Protein AF-A0A353RH76-F1 (afdb_monomer_lite)

Structure (mmCIF, N/CA/C/O backbone):
data_AF-A0A353RH76-F1
#
_entry.id   AF-A0A353RH76-F1
#
loop_
_atom_site.group_PDB
_atom_site.id
_atom_site.type_symbol
_atom_site.label_atom_id
_atom_site.label_alt_id
_atom_site.label_comp_id
_atom_site.label_asym_id
_atom_site.label_entity_id
_atom_site.label_seq_id
_atom_site.pdbx_PDB_ins_code
_atom_site.Cartn_x
_atom_site.Cartn_y
_atom_site.Cartn_z
_atom_site.occupancy
_atom_site.B_iso_or_equiv
_atom_site.auth_seq_id
_atom_site.auth_comp_id
_atom_site.auth_asym_id
_atom_site.auth_atom_id
_atom_site.pdbx_PDB_model_num
ATOM 1 N N . VAL A 1 1 ? -23.432 -7.156 -3.513 1.00 83.88 1 VAL A N 1
ATOM 2 C CA . VAL A 1 1 ? -22.239 -7.690 -4.197 1.00 83.88 1 VAL A CA 1
ATOM 3 C C . VAL A 1 1 ? -21.934 -6.760 -5.353 1.00 83.88 1 VAL A C 1
ATOM 5 O O . VAL A 1 1 ? -22.827 -6.521 -6.157 1.00 83.88 1 VAL A O 1
ATOM 8 N N . GLU A 1 2 ? -20.746 -6.174 -5.371 1.00 91.06 2 GLU A N 1
ATOM 9 C CA . GLU A 1 2 ? -20.199 -5.396 -6.485 1.00 91.06 2 GLU A CA 1
ATOM 10 C C . GLU A 1 2 ? -19.129 -6.245 -7.180 1.00 91.06 2 GLU A C 1
ATOM 12 O O . GLU A 1 2 ? -18.383 -6.951 -6.513 1.00 91.06 2 GLU A O 1
ATOM 17 N N . GLU A 1 3 ? -19.050 -6.195 -8.505 1.00 94.88 3 GLU A N 1
ATOM 18 C CA . GLU A 1 3 ? -18.049 -6.934 -9.281 1.00 94.88 3 GLU A CA 1
ATOM 19 C C . GLU A 1 3 ? -17.140 -5.940 -10.004 1.00 94.88 3 GLU A C 1
ATOM 21 O O . GLU A 1 3 ? -17.623 -4.979 -10.607 1.00 94.88 3 GLU A O 1
ATOM 26 N N . TYR A 1 4 ? -15.830 -6.178 -9.988 1.00 94.00 4 TYR A N 1
ATOM 27 C CA . TYR A 1 4 ? -14.866 -5.345 -10.706 1.00 94.00 4 TYR A CA 1
ATOM 28 C C . TYR A 1 4 ? -13.701 -6.168 -11.261 1.00 94.00 4 TYR A C 1
ATOM 30 O O . TYR A 1 4 ? -13.450 -7.304 -10.862 1.00 94.00 4 TYR A O 1
ATOM 38 N N . THR A 1 5 ? -12.992 -5.599 -12.237 1.00 93.06 5 THR A N 1
ATOM 39 C CA . THR A 1 5 ? -11.831 -6.238 -12.868 1.00 93.06 5 THR A CA 1
ATOM 40 C C . THR A 1 5 ? -10.561 -5.469 -12.538 1.00 93.06 5 THR A C 1
ATOM 42 O O . THR A 1 5 ? -10.490 -4.266 -12.785 1.00 93.06 5 THR A O 1
ATOM 45 N N . MET A 1 6 ? -9.543 -6.163 -12.030 1.00 92.94 6 MET A N 1
ATOM 46 C CA . MET A 1 6 ? -8.200 -5.603 -11.880 1.00 92.94 6 MET A CA 1
ATOM 47 C C . MET A 1 6 ? -7.338 -5.928 -13.102 1.00 92.94 6 MET A C 1
ATOM 49 O O . MET A 1 6 ? -7.377 -7.033 -13.645 1.00 92.94 6 MET A O 1
ATOM 53 N N . ILE A 1 7 ? -6.540 -4.950 -13.525 1.00 91.44 7 ILE A N 1
ATOM 54 C CA . ILE A 1 7 ? -5.596 -5.074 -14.651 1.00 91.44 7 ILE A CA 1
ATOM 55 C C . ILE A 1 7 ? -4.284 -5.710 -14.189 1.00 91.44 7 ILE A C 1
ATOM 57 O O . ILE A 1 7 ? -3.619 -6.417 -14.942 1.00 91.44 7 ILE A O 1
ATOM 61 N N . THR A 1 8 ? -3.928 -5.470 -12.930 1.00 90.50 8 THR A N 1
ATOM 62 C CA . THR A 1 8 ? -2.752 -6.000 -12.241 1.00 90.50 8 THR A CA 1
ATOM 63 C C . THR A 1 8 ? -3.145 -6.514 -10.863 1.00 90.50 8 THR A C 1
ATOM 65 O O . THR A 1 8 ? -4.235 -6.241 -10.369 1.00 90.50 8 THR A O 1
ATOM 68 N N . GLY A 1 9 ? -2.236 -7.244 -10.222 1.00 90.88 9 GLY A N 1
ATOM 69 C CA . GLY A 1 9 ? -2.435 -7.775 -8.879 1.00 90.88 9 GLY A CA 1
ATOM 70 C C . GLY A 1 9 ? -2.751 -9.265 -8.886 1.00 90.88 9 GLY A C 1
ATOM 71 O O . GLY A 1 9 ? -2.539 -9.965 -9.874 1.00 90.88 9 GLY A O 1
ATOM 72 N N . LYS A 1 10 ? -3.223 -9.755 -7.742 1.00 92.38 10 LYS A N 1
ATOM 73 C CA . LYS A 1 10 ? -3.348 -11.192 -7.459 1.00 92.38 10 LYS A CA 1
ATOM 74 C C . LYS A 1 10 ? -4.606 -11.865 -8.011 1.00 92.38 10 LYS A C 1
ATOM 76 O O . LYS A 1 10 ? -4.666 -13.087 -8.054 1.00 92.38 10 LYS A O 1
ATOM 81 N N . LYS A 1 11 ? -5.610 -11.091 -8.433 1.00 93.94 11 LYS A N 1
ATOM 82 C CA . LYS A 1 11 ? -6.904 -11.603 -8.906 1.00 93.94 11 LYS A CA 1
ATOM 83 C C . LYS A 1 11 ? -7.442 -10.713 -10.022 1.00 93.94 11 LYS A C 1
ATOM 85 O O . LYS A 1 11 ? -7.435 -9.500 -9.885 1.00 93.94 11 LYS A O 1
ATOM 90 N N . ARG A 1 12 ? -7.904 -11.295 -11.133 1.00 93.62 12 ARG A N 1
ATOM 91 C CA . ARG A 1 12 ? -8.441 -10.512 -12.262 1.00 93.62 12 ARG A CA 1
ATOM 92 C C . ARG A 1 12 ? -9.899 -10.115 -12.059 1.00 93.62 12 ARG A C 1
ATOM 94 O O . ARG A 1 12 ? -10.233 -8.963 -12.282 1.00 93.62 12 ARG A O 1
ATOM 101 N N . LEU A 1 13 ? -10.752 -11.067 -11.687 1.00 95.56 13 LEU A N 1
ATOM 102 C CA . LEU A 1 13 ? -12.185 -10.853 -11.468 1.00 95.56 13 LEU A CA 1
ATOM 103 C C . LEU A 1 13 ? -12.447 -10.853 -9.964 1.00 95.56 13 LEU A C 1
ATOM 105 O O . LEU A 1 13 ? -12.226 -11.873 -9.311 1.00 95.56 13 LEU A O 1
ATOM 109 N N . CYS A 1 14 ? -12.872 -9.719 -9.421 1.00 95.56 14 CYS A N 1
ATOM 110 C CA . CYS A 1 14 ? -13.077 -9.519 -7.994 1.00 95.56 14 CYS A CA 1
ATOM 111 C C . CYS A 1 14 ? -14.557 -9.327 -7.679 1.00 95.56 14 CYS A C 1
ATOM 113 O O . CYS A 1 14 ? -15.250 -8.606 -8.393 1.00 95.56 14 CYS A O 1
ATOM 115 N N . SER A 1 15 ? -14.983 -9.924 -6.566 1.00 94.94 15 SER A N 1
ATOM 116 C CA . SER A 1 15 ? -16.335 -9.821 -6.027 1.00 94.94 15 SER A CA 1
ATOM 117 C C . SER A 1 15 ? -16.253 -9.192 -4.643 1.00 94.94 15 SER A C 1
ATOM 119 O O . SER A 1 15 ? -15.626 -9.745 -3.739 1.00 94.94 15 SER A O 1
ATOM 121 N N . ASN A 1 16 ? -16.865 -8.026 -4.499 1.00 95.81 16 ASN A N 1
ATOM 122 C CA . ASN A 1 16 ? -16.910 -7.220 -3.294 1.00 95.81 16 ASN A CA 1
ATOM 123 C C . ASN A 1 16 ? -18.263 -7.426 -2.601 1.00 95.81 16 ASN A C 1
ATOM 125 O O . ASN A 1 16 ? -19.309 -6.937 -3.049 1.00 95.81 16 ASN A O 1
ATOM 129 N N . HIS A 1 17 ? -18.261 -8.178 -1.502 1.00 96.94 17 HIS A N 1
ATOM 130 C CA . HIS A 1 17 ? -19.463 -8.453 -0.728 1.00 96.94 17 HIS A CA 1
ATOM 131 C C . HIS A 1 17 ? -19.228 -8.247 0.765 1.00 96.94 17 HIS A C 1
ATOM 133 O O . HIS A 1 17 ? -18.548 -9.040 1.409 1.00 96.94 17 HIS A O 1
ATOM 139 N N . ALA A 1 18 ? -19.869 -7.214 1.309 1.00 97.56 18 ALA A N 1
ATOM 140 C CA . ALA A 1 18 ? -19.896 -6.941 2.735 1.00 97.56 18 ALA A CA 1
ATOM 141 C C . ALA A 1 18 ? -21.305 -6.675 3.249 1.00 97.56 18 ALA A C 1
ATOM 143 O O . ALA A 1 18 ? -22.184 -6.207 2.521 1.00 97.56 18 ALA A O 1
ATOM 144 N N . PHE A 1 19 ? -21.457 -6.875 4.554 1.00 98.19 19 PHE A N 1
ATOM 145 C CA . PHE A 1 19 ? -22.518 -6.261 5.336 1.00 98.19 19 PHE A CA 1
ATOM 146 C C . PHE A 1 19 ? -22.018 -4.925 5.886 1.00 98.19 19 PHE A C 1
ATOM 148 O O . PHE A 1 19 ? -21.048 -4.891 6.644 1.00 98.19 19 PHE A O 1
ATOM 155 N N . GLU A 1 20 ? -22.670 -3.825 5.504 1.00 98.38 20 GLU A N 1
ATOM 156 C CA . GLU A 1 20 ? -22.354 -2.485 6.004 1.00 98.38 20 GLU A CA 1
ATOM 157 C C . GLU A 1 20 ? -23.309 -2.086 7.132 1.00 98.38 20 GLU A C 1
ATOM 159 O O . GLU A 1 20 ? -24.524 -2.275 7.042 1.00 98.38 20 GLU A O 1
ATOM 164 N N . ARG A 1 21 ? -22.758 -1.492 8.191 1.00 98.56 21 ARG A N 1
ATOM 165 C CA . ARG A 1 21 ? -23.527 -0.845 9.249 1.00 98.56 21 ARG A CA 1
ATOM 166 C C . ARG A 1 21 ? -22.913 0.500 9.602 1.00 98.56 21 ARG A C 1
ATOM 168 O O . ARG A 1 21 ? -21.702 0.611 9.783 1.00 98.56 21 ARG A O 1
ATOM 175 N N . ILE A 1 22 ? -23.771 1.507 9.717 1.00 98.75 22 ILE A N 1
ATOM 176 C CA . ILE A 1 22 ? -23.401 2.861 10.120 1.00 98.75 22 ILE A CA 1
ATOM 177 C C . ILE A 1 22 ? -23.863 3.067 11.561 1.00 98.75 22 ILE A C 1
ATOM 179 O O . ILE A 1 22 ? -25.023 2.811 11.887 1.00 98.75 22 ILE A O 1
ATOM 183 N N . TYR A 1 23 ? -22.947 3.513 12.412 1.00 98.56 23 TYR A N 1
ATOM 184 C CA . TYR A 1 23 ? -23.227 3.921 13.783 1.00 98.56 23 TYR A CA 1
ATOM 185 C C . TYR A 1 23 ? -22.990 5.422 13.899 1.00 98.56 23 TYR A C 1
ATOM 187 O O . TYR A 1 23 ? -21.861 5.873 13.723 1.00 98.56 23 TYR A O 1
ATOM 195 N N . SER A 1 24 ? -24.042 6.182 14.185 1.00 98.38 24 SER A N 1
ATOM 196 C CA . SER A 1 24 ? -23.964 7.634 14.348 1.00 98.38 24 SER A CA 1
ATOM 197 C C . SER A 1 24 ? -23.810 7.991 15.821 1.00 98.38 24 SER A C 1
ATOM 199 O O . SER A 1 24 ? -24.548 7.490 16.671 1.00 98.38 24 SER A O 1
ATOM 201 N N . PHE A 1 25 ? -22.854 8.865 16.110 1.00 97.88 25 PHE A N 1
ATOM 202 C CA . PHE A 1 25 ? -22.568 9.381 17.441 1.00 97.88 25 PHE A CA 1
ATOM 203 C C . PHE A 1 25 ? -22.730 10.894 17.442 1.00 97.88 25 PHE A C 1
ATOM 205 O O . PHE A 1 25 ? -22.401 11.560 16.463 1.00 97.88 25 PHE A O 1
ATOM 212 N N . GLU A 1 26 ? -23.200 11.426 18.562 1.00 97.12 26 GLU A N 1
ATOM 213 C CA . GLU A 1 26 ? -23.333 12.858 18.798 1.00 97.12 26 GLU A CA 1
ATOM 214 C C . GLU A 1 26 ? -22.631 13.197 20.112 1.00 97.12 26 GLU A C 1
ATOM 216 O O . GLU A 1 26 ? -22.766 12.476 21.106 1.00 97.12 26 GLU A O 1
ATOM 221 N N . ASN A 1 27 ? -21.838 14.266 20.115 1.00 94.88 27 ASN A N 1
ATOM 222 C CA . ASN A 1 27 ? -21.217 14.760 21.338 1.00 94.88 27 ASN A CA 1
ATOM 223 C C . ASN A 1 27 ? -22.152 15.742 22.082 1.00 94.88 27 ASN A C 1
ATOM 225 O O . ASN A 1 27 ? -23.156 16.183 21.529 1.00 94.88 27 ASN A O 1
ATOM 229 N N . PRO A 1 28 ? -21.829 16.168 23.318 1.00 97.31 28 PRO A N 1
ATOM 230 C CA . PRO A 1 28 ? -22.686 17.091 24.076 1.00 97.31 28 PRO A CA 1
ATOM 231 C C . PRO A 1 28 ? -22.935 18.469 23.432 1.00 97.31 28 PRO A C 1
ATOM 233 O O . PRO A 1 28 ? -23.758 19.225 23.942 1.00 97.31 28 PRO A O 1
ATOM 236 N N . LYS A 1 29 ? -22.215 18.828 22.358 1.00 94.12 29 LYS A N 1
ATOM 237 C CA . LYS A 1 29 ? -22.406 20.071 21.595 1.00 94.12 29 LYS A CA 1
ATOM 238 C C . LYS A 1 29 ? -23.325 19.894 20.377 1.00 94.12 29 LYS A C 1
ATOM 240 O O . LYS A 1 29 ? -23.562 20.872 19.675 1.00 94.12 29 LYS A O 1
ATOM 245 N N . GLY A 1 30 ? -23.822 18.683 20.115 1.00 93.75 30 GLY A N 1
ATOM 246 C CA . GLY A 1 30 ? -24.624 18.373 18.929 1.00 93.75 30 GLY A CA 1
ATOM 247 C C . GLY A 1 30 ? -23.798 18.099 17.665 1.00 93.75 30 GLY A C 1
ATOM 248 O O . GLY A 1 30 ? -24.351 18.039 16.570 1.00 93.75 30 GLY A O 1
ATOM 249 N N . GLU A 1 31 ? -22.473 17.960 17.781 1.00 93.31 31 GLU A N 1
ATOM 250 C CA . GLU A 1 31 ? -21.600 17.636 16.648 1.00 93.31 31 GLU A CA 1
ATOM 251 C C . GLU A 1 31 ? -21.657 16.124 16.394 1.00 93.31 31 GLU A C 1
ATOM 253 O O . GLU A 1 31 ? -21.532 15.328 17.332 1.00 93.31 31 GLU A O 1
ATOM 258 N N . THR A 1 32 ? -21.843 15.725 15.134 1.00 95.19 32 THR A N 1
ATOM 259 C CA . THR A 1 32 ? -22.084 14.325 14.760 1.00 95.19 32 THR A CA 1
ATOM 260 C C . THR A 1 32 ? -20.908 13.702 14.018 1.00 95.19 32 THR A C 1
ATOM 262 O O . THR A 1 32 ? -20.239 14.342 13.205 1.00 95.19 32 THR A O 1
ATOM 265 N N . MET A 1 33 ? -20.675 12.418 14.280 1.00 97.19 33 MET A N 1
ATOM 266 C CA . MET A 1 33 ? -19.707 11.591 13.569 1.00 97.19 33 MET A CA 1
ATOM 267 C C . MET A 1 33 ? -20.274 10.190 13.372 1.00 97.19 33 MET A C 1
ATOM 269 O O . MET A 1 33 ? -20.776 9.570 14.308 1.00 97.19 33 MET A O 1
ATOM 273 N N . ASP A 1 34 ? -20.132 9.662 12.165 1.00 98.62 34 ASP A N 1
ATOM 274 C CA . ASP A 1 34 ? -20.479 8.289 11.841 1.00 98.62 34 ASP A CA 1
ATOM 275 C C . ASP A 1 34 ? -19.243 7.388 11.858 1.00 98.62 34 ASP A C 1
ATOM 277 O O . ASP A 1 34 ? -18.191 7.731 11.313 1.00 98.62 34 ASP A O 1
ATOM 281 N N . LEU A 1 35 ? -19.407 6.187 12.403 1.00 98.75 35 LEU A N 1
ATOM 282 C CA . LEU A 1 35 ? -18.531 5.044 12.185 1.00 98.75 35 LEU A CA 1
ATOM 283 C C . LEU A 1 35 ? -19.191 4.116 11.163 1.00 98.75 35 LEU A C 1
ATOM 285 O O . LEU A 1 35 ? -20.223 3.501 11.438 1.00 98.75 35 LEU A O 1
ATOM 289 N N . ILE A 1 36 ? -18.582 4.001 9.989 1.00 98.88 36 ILE A N 1
ATOM 290 C CA . ILE A 1 36 ? -19.014 3.086 8.933 1.00 98.88 36 ILE A CA 1
ATOM 291 C C . ILE A 1 36 ? -18.201 1.806 9.084 1.00 98.88 36 ILE A C 1
ATOM 293 O O . ILE A 1 36 ? -16.977 1.858 8.992 1.00 98.88 36 ILE A O 1
ATOM 297 N N . VAL A 1 37 ? -18.865 0.672 9.295 1.00 98.88 37 VAL A N 1
ATOM 298 C CA . VAL A 1 37 ? -18.234 -0.646 9.439 1.00 98.88 37 VAL A CA 1
ATOM 299 C C . VAL A 1 37 ? -18.724 -1.560 8.328 1.00 98.88 37 VAL A C 1
ATOM 301 O O . VAL A 1 37 ? -19.926 -1.662 8.095 1.00 98.88 37 VAL A O 1
ATOM 304 N N . ARG A 1 38 ? -17.800 -2.254 7.671 1.00 98.75 38 ARG A N 1
ATOM 305 C CA . ARG A 1 38 ? -18.066 -3.311 6.698 1.00 98.75 38 ARG A CA 1
ATOM 306 C C . ARG A 1 38 ? -17.458 -4.616 7.187 1.00 98.75 38 ARG A C 1
ATOM 308 O O . ARG A 1 38 ? -16.261 -4.665 7.457 1.00 98.75 38 ARG A O 1
ATOM 315 N N . ALA A 1 39 ? -18.282 -5.651 7.289 1.00 98.56 39 ALA A N 1
ATOM 316 C CA . ALA A 1 39 ? -17.848 -7.006 7.606 1.00 98.56 39 ALA A CA 1
ATOM 317 C C . ALA A 1 39 ? -17.866 -7.872 6.341 1.00 98.56 39 ALA A C 1
ATOM 319 O O . ALA A 1 39 ? -18.880 -7.923 5.641 1.00 98.56 39 ALA A O 1
ATOM 320 N N . TYR A 1 40 ? -16.746 -8.539 6.088 1.00 98.50 40 TYR A N 1
ATOM 321 C CA . TYR A 1 40 ? -16.484 -9.448 4.977 1.00 98.50 40 TYR A CA 1
ATOM 322 C C . TYR A 1 40 ? -16.219 -10.854 5.522 1.00 98.50 40 TYR A C 1
ATOM 324 O O . TYR A 1 40 ? -16.038 -11.041 6.726 1.00 98.50 40 TYR A O 1
ATOM 332 N N . ASN A 1 41 ? -16.168 -11.848 4.638 1.00 97.44 41 ASN A N 1
ATOM 333 C CA . ASN A 1 41 ? -15.813 -13.212 5.038 1.00 97.44 41 ASN A CA 1
ATOM 334 C C . ASN A 1 41 ? -14.354 -13.326 5.512 1.00 97.44 41 ASN A C 1
ATOM 336 O O . ASN A 1 41 ? -14.059 -14.173 6.346 1.00 97.44 41 ASN A O 1
ATOM 340 N N . ASP A 1 42 ? -13.468 -12.479 4.988 1.00 97.69 42 ASP A N 1
ATOM 341 C CA . ASP A 1 42 ? -12.021 -12.474 5.219 1.00 97.69 42 ASP A CA 1
ATOM 342 C C . ASP A 1 42 ? -11.546 -11.237 6.001 1.00 97.69 42 ASP A C 1
ATOM 344 O O . ASP A 1 42 ? -10.352 -10.938 6.033 1.00 97.69 42 ASP A O 1
ATOM 348 N N . GLY A 1 43 ? -12.452 -10.481 6.632 1.00 98.38 43 GLY A N 1
ATOM 349 C CA . GLY A 1 43 ? -12.037 -9.329 7.426 1.00 98.38 43 GLY A CA 1
ATOM 350 C C . GLY A 1 43 ? -13.108 -8.304 7.767 1.00 98.38 43 GLY A C 1
ATOM 351 O O . GLY A 1 43 ? -14.298 -8.446 7.487 1.00 98.38 43 GLY A O 1
ATOM 352 N N . VAL A 1 44 ? -12.653 -7.224 8.393 1.00 98.75 44 VAL A N 1
ATOM 353 C CA . VAL A 1 44 ? -13.464 -6.061 8.755 1.00 98.75 44 VAL A CA 1
ATOM 354 C C . VAL A 1 44 ? -12.741 -4.802 8.300 1.00 98.75 44 VAL A C 1
ATOM 356 O O . VAL A 1 44 ? -11.539 -4.649 8.510 1.00 98.75 44 VAL A O 1
ATOM 359 N N . ALA A 1 45 ? -13.485 -3.872 7.714 1.00 98.88 45 ALA A N 1
ATOM 360 C CA . ALA A 1 45 ? -12.999 -2.537 7.410 1.00 98.88 45 ALA A CA 1
ATOM 361 C C . ALA A 1 45 ? -13.903 -1.494 8.063 1.00 98.88 45 ALA A C 1
ATOM 363 O O . ALA A 1 45 ? -15.127 -1.626 8.042 1.00 98.88 45 ALA A O 1
ATOM 364 N N . PHE A 1 46 ? -13.325 -0.438 8.623 1.00 98.88 46 PHE A N 1
ATOM 365 C CA . PHE A 1 46 ? -14.101 0.670 9.169 1.00 98.88 46 PHE A CA 1
ATOM 366 C C . PHE A 1 46 ? -13.471 2.028 8.876 1.00 98.88 46 PHE A C 1
ATOM 368 O O . PHE A 1 46 ? -12.271 2.127 8.628 1.00 98.88 46 PHE A O 1
ATOM 375 N N . ARG A 1 47 ? -14.286 3.083 8.879 1.00 98.69 47 ARG A N 1
ATOM 376 C CA . ARG A 1 47 ? -13.833 4.472 8.726 1.00 98.69 47 ARG A CA 1
ATOM 377 C C . ARG A 1 47 ? -14.781 5.451 9.401 1.00 98.69 47 ARG A C 1
ATOM 379 O O . ARG A 1 47 ? -15.951 5.135 9.624 1.00 98.69 47 ARG A O 1
ATOM 386 N N . TYR A 1 48 ? -14.280 6.650 9.657 1.00 98.06 48 TYR A N 1
ATOM 387 C CA . TYR A 1 48 ? -15.054 7.761 10.193 1.00 98.06 48 TYR A CA 1
ATOM 388 C C . TYR A 1 48 ? -15.602 8.631 9.064 1.00 98.06 48 TYR A C 1
ATOM 390 O O . TYR A 1 48 ? -14.930 8.833 8.050 1.00 98.06 48 TYR A O 1
ATOM 398 N N . ARG A 1 49 ? -16.810 9.164 9.249 1.00 97.31 49 ARG A N 1
ATOM 399 C CA . ARG A 1 49 ? -17.410 10.194 8.397 1.00 97.31 49 ARG A CA 1
ATOM 400 C C . ARG A 1 49 ? -17.970 11.302 9.274 1.00 97.31 49 ARG A C 1
ATOM 402 O O . ARG A 1 49 ? -18.743 11.023 10.181 1.00 97.31 49 ARG A O 1
ATOM 409 N N . PHE A 1 50 ? -17.638 12.547 8.977 1.00 95.50 50 PHE A N 1
ATOM 410 C CA . PHE A 1 50 ? -18.263 13.706 9.614 1.00 95.50 50 PHE A CA 1
ATOM 411 C C . PHE A 1 50 ? -18.261 14.893 8.656 1.00 95.50 50 PHE A C 1
ATOM 413 O O . PHE A 1 50 ? -17.534 14.904 7.662 1.00 95.50 50 PHE A O 1
ATOM 420 N N . SER A 1 51 ? -19.104 15.881 8.929 1.00 93.19 51 SER A N 1
ATOM 421 C CA . SER A 1 51 ? -19.123 17.133 8.175 1.00 93.19 51 SER A CA 1
ATOM 422 C C . SER A 1 51 ? -18.438 18.212 8.985 1.00 93.19 51 SER A C 1
ATOM 424 O O . SER A 1 51 ? -18.696 18.342 10.178 1.00 93.19 51 SER A O 1
ATOM 426 N N . SER A 1 52 ? -17.579 18.980 8.324 1.00 88.62 52 SER A N 1
ATOM 427 C CA . SER A 1 52 ? -16.890 20.073 8.980 1.00 88.62 52 SER A CA 1
ATOM 428 C C . SER A 1 52 ? -17.874 21.116 9.498 1.00 88.62 52 SER A C 1
ATOM 430 O O . SER A 1 52 ? -18.809 21.500 8.791 1.00 88.62 52 SER A O 1
ATOM 432 N N . ILE A 1 53 ? -17.637 21.587 10.719 1.00 87.12 53 ILE A N 1
ATOM 433 C CA . ILE A 1 53 ? -18.475 22.585 11.397 1.00 87.12 53 ILE A CA 1
ATOM 434 C C . ILE A 1 53 ? -17.903 24.007 11.308 1.00 87.12 53 ILE A C 1
ATOM 436 O O . ILE A 1 53 ? -18.586 24.968 11.660 1.00 87.12 53 ILE A O 1
ATOM 440 N N . ALA A 1 54 ? -16.659 24.160 10.837 1.00 85.44 54 ALA A N 1
ATOM 441 C CA . ALA A 1 54 ? -15.981 25.448 10.702 1.00 85.44 54 ALA A CA 1
ATOM 442 C C . ALA A 1 54 ? -14.963 25.446 9.549 1.00 85.44 54 ALA A C 1
ATOM 444 O O . ALA A 1 54 ? -14.298 24.449 9.293 1.00 85.44 54 ALA A O 1
ATOM 445 N N . GLU A 1 55 ? -14.754 26.594 8.896 1.00 79.12 55 GLU A N 1
ATOM 446 C CA . GLU A 1 55 ? -13.895 26.708 7.697 1.00 79.12 55 GLU A CA 1
ATOM 447 C C . GLU A 1 55 ? -12.419 26.308 7.895 1.00 79.12 55 GLU A C 1
ATOM 449 O O . GLU A 1 55 ? -11.713 26.049 6.918 1.00 79.12 55 GLU A O 1
ATOM 454 N N . GLN A 1 56 ? -11.926 26.284 9.136 1.00 84.88 56 GLN A N 1
ATOM 455 C CA . GLN A 1 56 ? -10.522 26.005 9.468 1.00 84.88 56 GLN A CA 1
ATOM 456 C C . GLN A 1 56 ? -10.347 24.786 10.377 1.00 84.88 56 GLN A C 1
ATOM 458 O O . GLN A 1 56 ? -9.347 24.680 11.091 1.00 84.88 56 GLN A O 1
ATOM 463 N N . GLU A 1 57 ? -11.313 23.872 10.370 1.00 91.31 57 GLU A N 1
ATOM 464 C CA . GLU A 1 57 ? -11.227 22.642 11.142 1.00 91.31 57 GLU A CA 1
ATOM 465 C C . GLU A 1 57 ? -10.068 21.758 10.665 1.00 91.31 57 GLU A C 1
ATOM 467 O O . GLU A 1 57 ? -9.761 21.655 9.470 1.00 91.31 57 GLU A O 1
ATOM 472 N N . LYS A 1 58 ? -9.385 21.139 11.629 1.00 93.38 58 LYS A N 1
ATOM 473 C CA . LYS A 1 58 ? -8.257 20.250 11.375 1.00 93.38 58 LYS A CA 1
ATOM 474 C C . LYS A 1 58 ? -8.351 19.024 12.262 1.00 93.38 58 LYS A C 1
ATOM 476 O O . LYS A 1 58 ? -8.625 19.147 13.453 1.00 93.38 58 LYS A O 1
ATOM 481 N N . ILE A 1 59 ? -8.031 17.866 11.703 1.00 93.94 59 ILE A N 1
ATOM 482 C CA . ILE A 1 59 ? -7.831 16.654 12.495 1.00 93.94 59 ILE A CA 1
ATOM 483 C C . ILE A 1 59 ? -6.450 16.748 13.122 1.00 93.94 59 ILE A C 1
ATOM 485 O O . ILE A 1 59 ? -5.447 16.742 12.409 1.00 93.94 59 ILE A O 1
ATOM 489 N N . ALA A 1 60 ? -6.418 16.876 14.446 1.00 93.62 60 ALA A N 1
ATOM 490 C CA . ALA A 1 60 ? -5.183 16.907 15.222 1.00 93.62 60 ALA A CA 1
ATOM 491 C C . ALA A 1 60 ? -4.660 15.497 15.523 1.00 93.62 60 ALA A C 1
ATOM 493 O O . ALA A 1 60 ? -3.455 15.267 15.539 1.00 93.62 60 ALA A O 1
ATOM 494 N N . GLU A 1 61 ? -5.565 14.550 15.763 1.00 95.12 61 GLU A N 1
ATOM 495 C CA . GLU A 1 61 ? -5.222 13.181 16.118 1.00 95.12 61 GLU A CA 1
ATOM 496 C C . GLU A 1 61 ? -6.350 12.210 15.772 1.00 95.12 61 GLU A C 1
ATOM 498 O O . GLU A 1 61 ? -7.509 12.596 15.631 1.00 95.12 61 GLU A O 1
ATOM 503 N N . GLU A 1 62 ? -5.997 10.930 15.694 1.00 96.69 62 GLU A N 1
ATOM 504 C CA . GLU A 1 62 ? -6.941 9.822 15.616 1.00 96.69 62 GLU A CA 1
ATOM 505 C C . GLU A 1 62 ? -6.807 8.968 16.884 1.00 96.69 62 GLU A C 1
ATOM 507 O O . GLU A 1 62 ? -5.701 8.698 17.357 1.00 96.69 62 GLU A O 1
ATOM 512 N N . ALA A 1 63 ? -7.931 8.593 17.500 1.00 96.94 63 ALA A N 1
ATOM 513 C CA . ALA A 1 63 ? -7.949 7.826 18.754 1.00 96.94 63 ALA A CA 1
ATOM 514 C C . ALA A 1 63 ? -8.051 6.305 18.544 1.00 96.94 63 ALA A C 1
ATOM 516 O O . ALA A 1 63 ? -8.014 5.537 19.509 1.00 96.94 63 ALA A O 1
ATOM 517 N N . THR A 1 64 ? -8.174 5.852 17.295 1.00 98.62 64 THR A N 1
ATOM 518 C CA . THR A 1 64 ? -8.255 4.433 16.939 1.00 98.62 64 THR A CA 1
ATOM 519 C C . THR A 1 64 ? -7.058 3.678 17.496 1.00 98.62 64 THR A C 1
ATOM 521 O O . THR A 1 64 ? -5.913 4.064 17.277 1.00 98.62 64 THR A O 1
ATOM 524 N N . THR A 1 65 ? -7.325 2.613 18.247 1.00 98.56 65 THR A N 1
ATOM 525 C CA . THR A 1 65 ? -6.299 1.860 18.971 1.00 98.56 65 THR A CA 1
ATOM 526 C C . THR A 1 65 ? -6.576 0.370 18.863 1.00 98.56 65 THR A C 1
ATOM 528 O O . THR A 1 65 ? -7.691 -0.074 19.134 1.00 98.56 65 THR A O 1
ATOM 531 N N . TYR A 1 66 ? -5.550 -0.398 18.505 1.00 98.38 66 TYR A N 1
ATOM 532 C CA . TYR A 1 66 ? -5.599 -1.853 18.456 1.00 98.38 66 TYR A CA 1
ATOM 533 C C . TYR A 1 66 ? -5.001 -2.427 19.747 1.00 98.38 66 TYR A C 1
ATOM 535 O O . TYR A 1 66 ? -3.804 -2.241 19.998 1.00 98.38 66 TYR A O 1
ATOM 543 N N . PRO A 1 67 ? -5.799 -3.098 20.594 1.00 97.88 67 PRO A N 1
ATOM 544 C CA . PRO A 1 67 ? -5.271 -3.803 21.752 1.00 97.88 67 PRO A CA 1
ATOM 545 C C . PRO A 1 67 ? -4.563 -5.084 21.293 1.00 97.88 67 PRO A C 1
ATOM 547 O O . PRO A 1 67 ? -5.181 -5.967 20.701 1.00 97.88 67 PRO A O 1
ATOM 550 N N . ILE A 1 68 ? -3.266 -5.189 21.573 1.00 97.44 68 ILE A N 1
ATOM 551 C CA . ILE A 1 68 ? -2.430 -6.342 21.223 1.00 97.44 68 ILE A CA 1
ATOM 552 C C . ILE A 1 68 ? -1.656 -6.740 22.477 1.00 97.44 68 ILE A C 1
ATOM 554 O O . ILE A 1 68 ? -0.637 -6.138 22.806 1.00 97.44 68 ILE A O 1
ATOM 558 N N . ALA A 1 69 ? -2.157 -7.742 23.194 1.00 95.31 69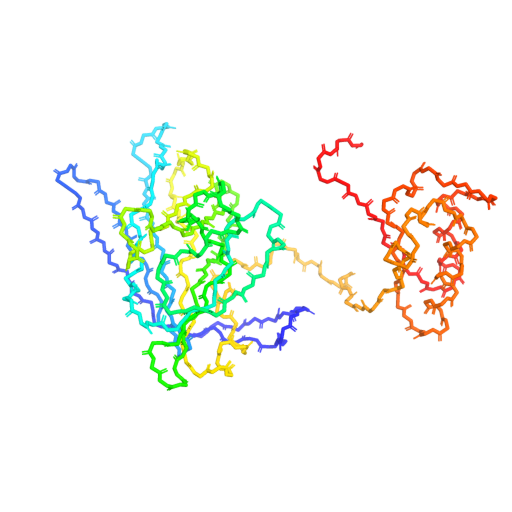 ALA A N 1
ATOM 559 C CA . ALA A 1 69 ? -1.554 -8.200 24.441 1.00 95.31 69 ALA A CA 1
ATOM 560 C C . ALA A 1 69 ? -0.122 -8.728 24.244 1.00 95.31 69 ALA A C 1
ATOM 562 O O . ALA A 1 69 ? 0.236 -9.246 23.183 1.00 95.31 69 ALA A O 1
ATOM 563 N N . GLU A 1 70 ? 0.696 -8.629 25.290 1.00 95.75 70 GLU A N 1
ATOM 564 C CA . GLU A 1 70 ? 1.988 -9.317 25.364 1.00 95.75 70 GLU A CA 1
ATOM 565 C C . GLU A 1 70 ? 1.813 -10.832 25.145 1.00 95.75 70 GLU A C 1
ATOM 567 O O . GLU A 1 70 ? 0.810 -11.419 25.551 1.00 95.75 70 GLU A O 1
ATOM 572 N N . GLY A 1 71 ? 2.771 -11.473 24.475 1.00 96.31 71 GLY A N 1
ATOM 573 C CA . GLY A 1 71 ? 2.721 -12.899 24.141 1.00 96.31 71 GLY A CA 1
ATOM 574 C C . GLY A 1 71 ? 2.111 -13.206 22.768 1.00 96.31 71 GLY A C 1
ATOM 575 O O . GLY A 1 71 ? 2.440 -14.243 22.187 1.00 96.31 71 GLY A O 1
ATOM 576 N N . ILE A 1 72 ? 1.292 -12.307 22.201 1.00 97.75 72 ILE A N 1
ATOM 577 C CA . ILE A 1 72 ? 0.767 -12.461 20.832 1.00 97.75 72 ILE A CA 1
ATOM 578 C C . ILE A 1 72 ? 1.921 -12.342 19.836 1.00 97.75 72 ILE A C 1
ATOM 580 O O . ILE A 1 72 ? 2.602 -11.309 19.804 1.00 97.75 72 ILE A O 1
ATOM 584 N N . LYS A 1 73 ? 2.115 -13.379 19.013 1.00 98.12 73 LYS A N 1
ATOM 585 C CA . LYS A 1 73 ? 3.073 -13.351 17.905 1.00 98.12 73 LYS A CA 1
ATOM 586 C C . LYS A 1 73 ? 2.693 -12.245 16.930 1.00 98.12 73 LYS A C 1
ATOM 588 O O . LYS A 1 73 ? 1.534 -12.130 16.529 1.00 98.12 73 LYS A O 1
ATOM 593 N N . ARG A 1 74 ? 3.680 -11.449 16.542 1.00 97.38 74 ARG A N 1
ATOM 594 C CA . ARG A 1 74 ? 3.525 -10.355 15.591 1.00 97.38 74 ARG A CA 1
ATOM 595 C C . ARG A 1 74 ? 4.751 -10.238 14.701 1.00 97.38 74 ARG A C 1
ATOM 597 O O . ARG A 1 74 ? 5.872 -10.419 15.169 1.00 97.38 74 ARG A O 1
ATOM 604 N N . TRP A 1 75 ? 4.515 -9.902 13.442 1.00 97.44 75 TRP A N 1
ATOM 605 C CA . TRP A 1 75 ? 5.529 -9.476 12.492 1.00 97.44 75 TRP A CA 1
ATOM 606 C C . TRP A 1 75 ? 5.318 -7.995 12.248 1.00 97.44 75 TRP A C 1
ATOM 608 O O . TRP A 1 75 ? 4.290 -7.573 11.712 1.00 97.44 75 TRP A O 1
ATOM 618 N N . SER A 1 76 ? 6.290 -7.205 12.680 1.00 93.56 76 SER A N 1
ATOM 619 C CA . SER A 1 76 ? 6.216 -5.751 12.622 1.00 93.56 76 SER A CA 1
ATOM 620 C C . SER A 1 76 ? 7.528 -5.172 12.139 1.00 93.56 76 SER A C 1
ATOM 622 O O . SER A 1 76 ? 8.597 -5.673 12.484 1.00 93.56 76 SER A O 1
ATOM 624 N N . GLN A 1 77 ? 7.425 -4.082 11.394 1.00 92.44 77 GLN A N 1
ATOM 625 C CA . GLN A 1 77 ? 8.557 -3.289 10.966 1.00 92.44 77 GLN A CA 1
ATOM 626 C C . GLN A 1 77 ? 8.584 -1.980 11.762 1.00 92.44 77 GLN A C 1
ATOM 628 O O . GLN A 1 77 ? 7.565 -1.278 11.804 1.00 92.44 77 GLN A O 1
ATOM 633 N N . PRO A 1 78 ? 9.724 -1.606 12.368 1.00 91.31 78 PRO A N 1
ATOM 634 C CA . PRO A 1 78 ? 9.944 -0.240 12.805 1.00 91.31 78 PRO A CA 1
ATOM 635 C C . PRO A 1 78 ? 9.598 0.776 11.719 1.00 91.31 78 PRO A C 1
ATOM 637 O O . PRO A 1 78 ? 9.930 0.586 10.546 1.00 91.31 78 PRO A O 1
ATOM 640 N N . SER A 1 79 ? 8.929 1.859 12.109 1.00 89.50 79 SER A N 1
ATOM 641 C CA . SER A 1 79 ? 8.575 2.905 11.163 1.00 89.50 79 SER A CA 1
ATOM 642 C C . SER A 1 79 ? 9.831 3.564 10.615 1.00 89.50 79 SER A C 1
ATOM 644 O O . SER A 1 79 ? 10.712 4.006 11.357 1.00 89.50 79 SER A O 1
ATOM 646 N N . ARG A 1 80 ? 9.897 3.617 9.290 1.00 87.50 80 ARG A N 1
ATOM 647 C CA . ARG A 1 80 ? 10.945 4.281 8.526 1.00 87.50 80 ARG A CA 1
ATOM 648 C C . ARG A 1 80 ? 10.285 5.048 7.400 1.00 87.50 80 ARG A C 1
ATOM 650 O O . ARG A 1 80 ? 9.312 4.575 6.818 1.00 87.50 80 ARG A O 1
ATOM 657 N N . ILE A 1 81 ? 10.835 6.212 7.074 1.00 86.50 81 ILE A N 1
ATOM 658 C CA . ILE A 1 81 ? 10.287 7.048 6.001 1.00 86.50 81 ILE A CA 1
ATOM 659 C C . ILE A 1 81 ? 10.409 6.381 4.622 1.00 86.50 81 ILE A C 1
ATOM 661 O O . ILE A 1 81 ? 9.574 6.622 3.759 1.00 86.50 81 ILE A O 1
ATOM 665 N N . ASP A 1 82 ? 11.427 5.533 4.441 1.00 90.25 82 ASP A N 1
ATOM 666 C CA . ASP A 1 82 ? 11.679 4.763 3.219 1.00 90.25 82 ASP A CA 1
ATOM 667 C C . ASP A 1 82 ? 10.797 3.507 3.103 1.00 90.25 82 ASP A C 1
ATOM 669 O O . ASP A 1 82 ? 10.620 2.989 2.006 1.00 90.25 82 ASP A O 1
ATOM 673 N N . TYR A 1 83 ? 10.193 3.049 4.209 1.00 92.75 83 TYR A N 1
ATOM 674 C CA . TYR A 1 83 ? 9.468 1.777 4.288 1.00 92.75 83 TYR A CA 1
ATOM 675 C C . TYR A 1 83 ? 10.327 0.530 3.954 1.00 92.75 83 TYR A C 1
ATOM 677 O O . TYR A 1 83 ? 9.783 -0.529 3.658 1.00 92.75 83 TYR A O 1
ATOM 685 N N . GLU A 1 84 ? 11.659 0.611 4.067 1.00 93.31 84 GLU A N 1
ATOM 686 C CA . GLU A 1 84 ? 12.609 -0.457 3.685 1.00 93.31 84 GLU A CA 1
ATOM 687 C C . GLU A 1 84 ? 13.128 -1.269 4.891 1.00 93.31 84 GLU A C 1
ATOM 689 O O . GLU A 1 84 ? 14.265 -1.743 4.916 1.00 93.31 84 GLU A O 1
ATOM 694 N N . GLY A 1 85 ? 12.318 -1.400 5.944 1.00 89.69 85 GLY A N 1
ATOM 695 C CA . GLY A 1 85 ? 12.690 -2.157 7.139 1.00 89.69 85 GLY A CA 1
ATOM 696 C C . GLY A 1 85 ? 12.369 -3.651 7.036 1.00 89.69 85 GLY A C 1
ATOM 697 O O . GLY A 1 85 ? 11.541 -4.085 6.238 1.00 89.69 85 GLY A O 1
ATOM 698 N N . PHE A 1 86 ? 12.975 -4.452 7.914 1.00 91.44 86 PHE A N 1
ATOM 699 C CA . PHE A 1 86 ? 12.607 -5.860 8.065 1.00 91.44 86 PHE A CA 1
ATOM 700 C C . PHE A 1 86 ? 11.390 -6.036 8.977 1.00 91.44 86 PHE A C 1
ATOM 702 O O . PHE A 1 86 ? 11.256 -5.360 9.997 1.00 91.44 86 PHE A O 1
ATOM 709 N N . TYR A 1 87 ? 10.551 -7.014 8.639 1.00 94.06 87 TYR A N 1
ATOM 710 C CA . TYR A 1 87 ? 9.496 -7.519 9.512 1.00 94.06 87 TYR A CA 1
ATOM 711 C C . TYR A 1 87 ? 10.050 -8.643 10.376 1.00 94.06 87 TYR A C 1
ATOM 713 O O . TYR A 1 87 ? 10.341 -9.732 9.881 1.00 94.06 87 TYR A O 1
ATOM 721 N N . THR A 1 88 ? 10.195 -8.389 11.672 1.00 93.06 88 THR A N 1
ATOM 722 C CA . THR A 1 88 ? 10.719 -9.378 12.616 1.00 93.06 88 THR A CA 1
ATOM 723 C C . THR A 1 88 ? 9.588 -10.011 13.412 1.00 93.06 88 THR A C 1
ATOM 725 O O . THR A 1 88 ? 8.652 -9.331 13.835 1.00 93.06 88 THR A O 1
ATOM 728 N N . LEU A 1 89 ? 9.669 -11.332 13.603 1.00 95.75 89 LEU A N 1
ATOM 729 C CA . LEU A 1 89 ? 8.791 -12.043 14.526 1.00 95.75 89 LEU A CA 1
ATOM 730 C C . LEU A 1 89 ? 9.167 -11.667 15.960 1.00 95.75 89 LEU A C 1
ATOM 732 O O . LEU A 1 89 ? 10.306 -11.863 16.378 1.00 95.75 89 LEU A O 1
ATOM 736 N N . THR A 1 90 ? 8.190 -11.200 16.724 1.00 94.06 90 THR A N 1
ATOM 737 C CA . THR A 1 90 ? 8.297 -11.000 18.168 1.00 94.06 90 THR A CA 1
ATOM 738 C C . THR A 1 90 ? 6.992 -11.394 18.851 1.00 94.06 90 THR A C 1
ATOM 740 O O . THR A 1 90 ? 5.951 -11.550 18.216 1.00 94.06 90 THR A O 1
ATOM 743 N N . GLN A 1 91 ? 7.042 -11.573 20.164 1.00 95.56 91 GLN A N 1
ATOM 744 C CA . GLN A 1 91 ? 5.858 -11.700 21.014 1.00 95.56 91 GLN A CA 1
ATOM 745 C C . GLN A 1 91 ? 5.700 -10.503 21.953 1.00 95.56 91 GLN A C 1
ATOM 747 O O . GLN A 1 91 ? 4.729 -10.448 22.708 1.00 95.56 91 GLN A O 1
ATOM 752 N N . SER A 1 92 ? 6.633 -9.547 21.892 1.00 93.06 92 SER A N 1
ATOM 753 C CA . SER A 1 92 ? 6.640 -8.377 22.754 1.00 93.06 92 SER A CA 1
ATOM 754 C C . SER A 1 92 ? 6.154 -7.125 22.046 1.00 93.06 92 SER A C 1
ATOM 756 O O . SER A 1 92 ? 6.430 -6.903 20.866 1.00 93.06 92 SER A O 1
ATOM 758 N N . GLY A 1 93 ? 5.447 -6.277 22.793 1.00 90.75 93 GLY A N 1
ATOM 759 C CA . GLY A 1 93 ? 5.164 -4.908 22.370 1.00 90.75 93 GLY A CA 1
ATOM 760 C C . GLY A 1 93 ? 6.364 -3.968 22.478 1.00 90.75 93 GLY A C 1
ATOM 761 O O . GLY A 1 93 ? 6.313 -2.844 21.983 1.00 90.75 93 GLY A O 1
ATOM 762 N N . ILE A 1 94 ? 7.443 -4.402 23.126 1.00 87.19 94 ILE A N 1
ATOM 763 C CA . ILE A 1 94 ? 8.651 -3.608 23.321 1.00 87.19 94 ILE A CA 1
ATOM 764 C C . ILE A 1 94 ? 9.664 -4.014 22.253 1.00 87.19 94 ILE A C 1
ATOM 766 O O . ILE A 1 94 ? 10.024 -5.183 22.140 1.00 87.19 94 ILE A O 1
ATOM 770 N N . SER A 1 95 ? 10.135 -3.050 21.461 1.00 81.19 95 SER A N 1
ATOM 771 C CA . SER A 1 95 ? 11.207 -3.314 20.503 1.00 81.19 95 SER A CA 1
ATOM 772 C C . SER A 1 95 ? 12.525 -3.587 21.228 1.00 81.19 95 SER A C 1
ATOM 774 O O . SER A 1 95 ? 12.875 -2.848 22.159 1.00 81.19 95 SER A O 1
ATOM 776 N N . GLU A 1 96 ? 13.323 -4.514 20.716 1.00 73.12 96 GLU A N 1
ATOM 777 C CA . GLU A 1 96 ? 14.732 -4.578 21.092 1.00 73.12 96 GLU A CA 1
ATOM 778 C C . GLU A 1 96 ? 15.491 -3.382 20.488 1.00 73.12 96 GLU A C 1
ATOM 780 O O . GLU A 1 96 ? 15.265 -3.032 19.326 1.00 73.12 96 GLU A O 1
ATOM 785 N N . PRO A 1 97 ? 16.352 -2.700 21.260 1.00 68.31 97 PRO A N 1
ATOM 786 C CA . PRO A 1 97 ? 17.166 -1.619 20.727 1.00 68.31 97 PRO A CA 1
ATOM 787 C C . PRO A 1 97 ? 18.210 -2.179 19.748 1.00 68.31 97 PRO A C 1
ATOM 789 O O . PRO A 1 97 ? 18.982 -3.066 20.101 1.00 68.31 97 PRO A O 1
ATOM 792 N N . GLU A 1 98 ? 18.269 -1.634 18.529 1.00 65.06 98 GLU A N 1
ATOM 793 C CA . GLU A 1 98 ? 19.253 -2.039 17.504 1.00 65.06 98 GLU A CA 1
ATOM 794 C C . GLU A 1 98 ? 20.705 -1.758 17.937 1.00 65.06 98 GLU A C 1
ATOM 796 O O . GLU A 1 98 ? 21.638 -2.445 17.523 1.00 65.06 98 GLU A O 1
ATOM 801 N N . THR A 1 99 ? 20.908 -0.757 18.795 1.00 64.19 99 THR A N 1
ATOM 802 C CA . THR A 1 99 ? 22.202 -0.411 19.392 1.00 64.19 99 THR A CA 1
ATOM 803 C C . THR A 1 99 ? 22.017 0.014 20.846 1.00 64.19 99 THR A C 1
ATOM 805 O O . THR A 1 99 ? 20.958 0.510 21.222 1.00 64.19 99 THR A O 1
ATOM 808 N N . LEU A 1 100 ? 23.072 -0.074 21.668 1.00 59.94 100 LEU A N 1
ATOM 809 C CA . LEU A 1 100 ? 23.052 0.378 23.074 1.00 59.94 100 LEU A CA 1
ATOM 810 C C . LEU A 1 100 ? 22.690 1.870 23.253 1.00 59.94 100 LEU A C 1
ATOM 812 O O . LEU A 1 100 ? 22.422 2.305 24.370 1.00 59.94 100 LEU A O 1
ATOM 816 N N . GLN A 1 101 ? 22.716 2.660 22.175 1.00 58.34 101 GLN A N 1
ATOM 817 C CA . GLN A 1 101 ? 22.429 4.098 22.168 1.00 58.34 101 GLN A CA 1
ATOM 818 C C . GLN A 1 101 ? 21.034 4.430 21.606 1.00 58.34 101 GLN A C 1
ATOM 820 O O . GLN A 1 101 ? 20.549 5.546 21.807 1.00 58.34 101 GLN A O 1
ATOM 825 N N . GLN A 1 102 ? 20.366 3.487 20.930 1.00 64.31 102 GLN A N 1
ATOM 826 C CA . GLN A 1 102 ? 18.996 3.666 20.450 1.00 64.31 102 GLN A CA 1
ATOM 827 C C . GLN A 1 102 ? 17.998 3.413 21.577 1.00 64.31 102 GLN A C 1
ATOM 829 O O . GLN A 1 102 ? 18.075 2.428 22.309 1.00 64.31 102 GLN A O 1
ATOM 834 N N . ARG A 1 103 ? 17.014 4.307 21.691 1.00 62.16 103 ARG A N 1
ATOM 835 C CA . ARG A 1 103 ? 15.819 4.034 22.494 1.00 62.16 103 ARG A CA 1
ATOM 836 C C . ARG A 1 103 ? 14.984 2.960 21.806 1.00 62.16 103 ARG A C 1
ATOM 838 O O . ARG A 1 103 ? 15.052 2.806 20.588 1.00 62.16 103 ARG A O 1
ATOM 845 N N . SER A 1 104 ? 14.162 2.275 22.593 1.00 69.69 104 SER A N 1
ATOM 846 C CA . SER A 1 104 ? 13.124 1.399 22.064 1.00 69.69 104 SER A CA 1
ATOM 847 C C . SER A 1 104 ? 12.260 2.160 21.051 1.00 69.69 104 SER A C 1
ATOM 849 O O . SER A 1 104 ? 11.771 3.265 21.306 1.00 69.69 104 SER A O 1
ATOM 851 N N . ASN A 1 105 ? 12.114 1.574 19.870 1.00 81.00 105 ASN A N 1
ATOM 852 C CA . ASN A 1 105 ? 11.180 2.011 18.866 1.00 81.00 105 ASN A CA 1
ATOM 853 C C . ASN A 1 105 ? 9.744 1.696 19.313 1.00 81.00 105 ASN A C 1
ATOM 855 O O . ASN A 1 105 ? 9.421 0.602 19.769 1.00 81.00 105 ASN A O 1
ATOM 859 N N . SER A 1 106 ? 8.880 2.690 19.166 1.00 91.69 106 SER A N 1
ATOM 860 C CA . SER A 1 106 ? 7.454 2.617 19.496 1.00 91.69 106 SER A CA 1
ATOM 861 C C . SER A 1 106 ? 6.570 3.011 18.317 1.00 91.69 106 SER A C 1
ATOM 863 O O . SER A 1 106 ? 5.373 3.190 18.504 1.00 91.69 106 SER A O 1
ATOM 865 N N . HIS A 1 107 ? 7.153 3.171 17.124 1.00 94.50 107 HIS A N 1
ATOM 866 C CA . HIS A 1 107 ? 6.466 3.525 15.886 1.00 94.50 107 HIS A CA 1
ATOM 867 C C . HIS A 1 107 ? 6.588 2.372 14.896 1.00 94.50 107 HIS A C 1
ATOM 869 O O . HIS A 1 107 ? 7.692 1.894 14.642 1.00 94.50 107 HIS A O 1
ATOM 875 N N . TRP A 1 108 ? 5.484 1.936 14.308 1.00 95.19 108 TRP A N 1
ATOM 876 C CA . TRP A 1 108 ? 5.436 0.725 13.496 1.00 95.19 108 TRP A CA 1
ATOM 877 C C . TRP A 1 108 ? 4.720 0.996 12.178 1.00 95.19 108 TRP A C 1
ATOM 879 O O . TRP A 1 108 ? 3.648 1.606 12.170 1.00 95.19 108 TRP A O 1
ATOM 889 N N . SER A 1 109 ? 5.315 0.550 11.076 1.00 95.19 109 SER A N 1
ATOM 890 C CA . SER A 1 109 ? 4.717 0.657 9.743 1.00 95.19 109 SER A CA 1
ATOM 891 C C . SER A 1 109 ? 3.595 -0.363 9.548 1.00 95.19 109 SER A C 1
ATOM 893 O O . SER A 1 109 ? 3.560 -1.410 10.199 1.00 95.19 109 SER A O 1
ATOM 895 N N . TYR A 1 110 ? 2.690 -0.059 8.619 1.00 97.00 110 TYR A N 1
ATOM 896 C CA . TYR A 1 110 ? 1.777 -1.051 8.060 1.00 97.00 110 TYR A CA 1
ATOM 897 C C . TYR A 1 110 ? 2.464 -1.877 6.958 1.00 97.00 110 TYR A C 1
ATOM 899 O O . TYR A 1 110 ? 3.432 -1.409 6.367 1.00 97.00 110 TYR A O 1
ATOM 907 N N . PRO A 1 111 ? 1.921 -3.053 6.605 1.00 97.94 111 PRO A N 1
ATOM 908 C CA . PRO A 1 111 ? 0.909 -3.781 7.363 1.00 97.94 111 PRO A CA 1
ATOM 909 C C . PRO A 1 111 ? 1.527 -4.483 8.584 1.00 97.94 111 PRO A C 1
ATOM 911 O O . PRO A 1 111 ? 2.666 -4.919 8.531 1.00 97.94 111 PRO A O 1
ATOM 914 N N . MET A 1 112 ? 0.781 -4.652 9.675 1.00 98.12 112 MET A N 1
ATOM 915 C CA . MET A 1 112 ? 1.226 -5.440 10.835 1.00 98.12 112 MET A CA 1
ATOM 916 C C . MET A 1 112 ? 0.495 -6.781 10.857 1.00 98.12 112 MET A C 1
ATOM 918 O O . MET A 1 112 ? -0.733 -6.799 10.914 1.00 98.12 112 MET A O 1
ATOM 922 N N . LEU A 1 113 ? 1.232 -7.894 10.828 1.00 98.75 113 LEU A N 1
ATOM 923 C CA . LEU A 1 113 ? 0.655 -9.240 10.893 1.00 98.75 113 LEU A CA 1
ATOM 924 C C . LEU A 1 113 ? 0.703 -9.766 12.326 1.00 98.75 113 LEU A C 1
ATOM 926 O O . LEU A 1 113 ? 1.750 -9.718 12.967 1.00 98.75 113 LEU A O 1
ATOM 930 N N . LEU A 1 114 ? -0.408 -10.312 12.804 1.00 98.69 114 LEU A N 1
ATOM 931 C CA . LEU A 1 114 ? -0.549 -10.948 14.110 1.00 98.69 114 LEU A CA 1
ATOM 932 C C . LEU A 1 114 ? -0.973 -12.406 13.940 1.00 98.69 114 LEU A C 1
ATOM 934 O O . LEU A 1 114 ? -1.716 -12.718 13.014 1.00 98.69 114 LEU A O 1
ATOM 938 N N . GLU A 1 115 ? -0.576 -13.260 14.878 1.00 98.56 115 GLU A N 1
ATOM 939 C CA . GLU A 1 115 ? -1.117 -14.613 15.058 1.00 98.56 115 GLU A CA 1
ATOM 940 C C . GLU A 1 115 ? -1.620 -14.747 16.514 1.00 98.56 115 GLU A C 1
ATOM 942 O O . GLU A 1 115 ? -0.879 -15.204 17.391 1.00 98.56 115 GLU A O 1
ATOM 947 N N . PRO A 1 116 ? -2.836 -14.247 16.832 1.00 97.69 116 PRO A N 1
ATOM 948 C CA . PRO A 1 116 ? -3.399 -14.294 18.188 1.00 97.69 116 PRO A CA 1
ATOM 949 C C . PRO A 1 116 ? -3.759 -15.705 18.671 1.00 97.69 116 PRO A C 1
ATOM 951 O O . PRO A 1 116 ? -3.836 -15.932 19.878 1.00 97.69 116 PRO A O 1
ATOM 954 N N . ALA A 1 117 ? -3.993 -16.638 17.751 1.00 97.25 117 ALA A N 1
ATOM 955 C CA . ALA A 1 117 ? -4.232 -18.049 18.026 1.00 97.25 117 ALA A CA 1
ATOM 956 C C . ALA A 1 117 ? -3.607 -18.888 16.907 1.00 97.25 117 ALA A C 1
ATOM 958 O O . ALA A 1 117 ? -3.377 -18.372 15.816 1.00 97.25 117 ALA A O 1
ATOM 959 N N . ASP A 1 118 ? -3.338 -20.165 17.180 1.00 97.25 118 ASP A N 1
ATOM 960 C CA . ASP A 1 118 ? -2.689 -21.068 16.224 1.00 97.25 118 ASP A CA 1
ATOM 961 C C . ASP A 1 118 ? -3.389 -21.045 14.859 1.00 97.25 118 ASP A C 1
ATOM 963 O O . ASP A 1 118 ? -4.593 -21.296 14.766 1.00 97.25 118 ASP A O 1
ATOM 967 N N . SER A 1 119 ? -2.635 -20.708 13.808 1.00 96.19 119 SER A N 1
ATOM 968 C CA . SER A 1 119 ? -3.117 -20.620 12.423 1.00 96.19 119 SER A CA 1
ATOM 969 C C . SER A 1 119 ? -4.250 -19.610 12.160 1.00 96.19 119 SER A C 1
ATOM 971 O O . SER A 1 119 ? -4.827 -19.616 11.069 1.00 96.19 119 SER A O 1
ATOM 973 N N . ILE A 1 120 ? -4.551 -18.719 13.111 1.00 98.19 120 ILE A N 1
ATOM 974 C CA . ILE A 1 120 ? -5.470 -17.589 12.936 1.00 98.19 120 ILE A CA 1
ATOM 975 C C . ILE A 1 120 ? -4.651 -16.312 12.877 1.00 98.19 120 ILE A C 1
ATOM 977 O O . ILE A 1 120 ? -3.990 -15.941 13.846 1.00 98.19 120 ILE A O 1
ATOM 981 N N . PHE A 1 121 ? -4.741 -15.615 11.753 1.00 98.81 121 PHE A N 1
ATOM 982 C CA . PHE A 1 121 ? -3.976 -14.417 11.468 1.00 98.81 121 PHE A CA 1
ATOM 983 C C . PHE A 1 121 ? -4.863 -13.179 11.406 1.00 98.81 121 PHE A C 1
ATOM 985 O O . PHE A 1 121 ? -6.027 -13.243 11.010 1.00 98.81 121 PHE A O 1
ATOM 992 N N . VAL A 1 122 ? -4.279 -12.038 11.774 1.00 98.81 122 VAL A N 1
ATOM 993 C CA . VAL A 1 122 ? -4.870 -10.710 11.589 1.00 98.81 122 VAL A CA 1
ATOM 994 C C . VAL A 1 122 ? -3.830 -9.797 10.948 1.00 98.81 122 VAL A C 1
ATOM 996 O O . VAL A 1 122 ? -2.791 -9.541 11.550 1.00 98.81 122 VAL A O 1
ATOM 999 N N . LEU A 1 123 ? -4.100 -9.291 9.745 1.00 98.88 123 LEU A N 1
ATOM 1000 C CA . LEU A 1 123 ? -3.282 -8.275 9.086 1.00 98.88 123 LEU A CA 1
ATOM 1001 C C . LEU A 1 123 ? -3.943 -6.905 9.250 1.00 98.88 123 LEU A C 1
ATOM 1003 O O . LEU A 1 123 ? -5.006 -6.648 8.683 1.00 98.88 123 LEU A O 1
ATOM 1007 N N . ILE A 1 124 ? -3.303 -6.025 10.014 1.00 98.88 124 ILE A N 1
ATOM 1008 C CA . ILE A 1 124 ? -3.737 -4.643 10.219 1.00 98.88 124 ILE A CA 1
ATOM 1009 C C . ILE A 1 124 ? -3.098 -3.766 9.144 1.00 98.88 124 ILE A C 1
ATOM 1011 O O . ILE A 1 124 ? -1.875 -3.750 9.003 1.00 98.88 124 ILE A O 1
ATOM 1015 N N . THR A 1 125 ? -3.908 -3.017 8.402 1.00 98.75 125 THR A N 1
ATOM 1016 C CA . THR A 1 125 ? -3.443 -2.043 7.408 1.00 98.75 125 THR A CA 1
ATOM 1017 C C . THR A 1 125 ? -4.454 -0.907 7.232 1.00 98.75 125 THR A C 1
ATOM 1019 O O . THR A 1 125 ? -5.481 -0.846 7.913 1.00 98.75 125 THR A O 1
ATOM 1022 N N . GLU A 1 126 ? -4.177 0.007 6.311 1.00 98.62 126 GLU A N 1
ATOM 1023 C CA . GLU A 1 126 ? -5.113 1.033 5.864 1.00 98.62 126 GLU A CA 1
ATOM 1024 C C . GLU A 1 126 ? -5.342 0.978 4.349 1.00 98.62 126 GLU A C 1
ATOM 1026 O O . GLU A 1 126 ? -4.563 0.381 3.605 1.00 98.62 126 GLU A O 1
ATOM 1031 N N . ALA A 1 127 ? -6.441 1.574 3.888 1.00 98.56 127 ALA A N 1
ATOM 1032 C CA . ALA A 1 127 ? -6.819 1.572 2.479 1.00 98.56 127 ALA A CA 1
ATOM 1033 C C . ALA A 1 127 ? -7.525 2.868 2.064 1.00 98.56 127 ALA A C 1
ATOM 1035 O O . ALA A 1 127 ? -8.071 3.595 2.897 1.00 98.56 127 ALA A O 1
ATOM 1036 N N . ASN A 1 128 ? -7.556 3.124 0.752 1.00 97.75 128 ASN A N 1
ATOM 1037 C CA . ASN A 1 128 ? -8.201 4.288 0.142 1.00 97.75 128 ASN A CA 1
ATOM 1038 C C . ASN A 1 128 ? -7.724 5.639 0.705 1.00 97.75 128 ASN A C 1
ATOM 1040 O O . ASN A 1 128 ? -8.546 6.495 1.027 1.00 97.75 128 ASN A O 1
ATOM 1044 N N . ILE A 1 129 ? -6.409 5.827 0.852 1.00 96.88 129 ILE A N 1
ATOM 1045 C CA . ILE A 1 129 ? -5.846 7.127 1.238 1.00 96.88 129 ILE A CA 1
ATOM 1046 C C . ILE A 1 129 ? -5.981 8.081 0.043 1.00 96.88 129 ILE A C 1
ATOM 1048 O O . ILE A 1 129 ? -5.363 7.889 -1.004 1.00 96.88 129 ILE A O 1
ATOM 1052 N N . GLN A 1 130 ? -6.812 9.104 0.191 1.00 93.38 130 GLN A N 1
ATOM 1053 C CA . GLN A 1 130 ? -7.165 10.067 -0.844 1.00 93.38 130 GLN A CA 1
ATOM 1054 C C . GLN A 1 130 ? -6.393 11.379 -0.710 1.00 93.38 130 GLN A C 1
ATOM 1056 O O . GLN A 1 130 ? -5.740 11.679 0.290 1.00 93.38 130 GLN A O 1
ATOM 1061 N N . ARG A 1 131 ? -6.525 12.227 -1.734 1.00 89.62 131 ARG A N 1
ATOM 1062 C CA . ARG A 1 131 ? -6.045 13.610 -1.684 1.00 89.62 131 ARG A CA 1
ATOM 1063 C C . ARG A 1 131 ? -6.669 14.339 -0.488 1.00 89.62 131 ARG A C 1
ATOM 1065 O O . ARG A 1 131 ? -7.885 14.366 -0.352 1.00 89.62 131 ARG A O 1
ATOM 1072 N N . GLY A 1 132 ? -5.830 14.993 0.314 1.00 87.31 132 GLY A N 1
ATOM 1073 C CA . GLY A 1 132 ? -6.262 15.703 1.524 1.00 87.31 132 GLY A CA 1
ATOM 1074 C C . GLY A 1 132 ? -6.290 14.830 2.783 1.00 87.31 132 GLY A C 1
ATOM 1075 O O . GLY A 1 132 ? -6.615 15.332 3.855 1.00 87.31 132 GLY A O 1
ATOM 1076 N N . GLN A 1 133 ? -5.926 13.554 2.666 1.00 93.19 133 GLN A N 1
ATOM 1077 C CA . GLN A 1 133 ? -5.590 12.675 3.782 1.00 93.19 133 GLN A CA 1
ATOM 1078 C C . GLN A 1 133 ? -4.072 12.438 3.801 1.00 93.19 133 GLN A C 1
ATOM 1080 O O . GLN A 1 133 ? -3.369 12.788 2.849 1.00 93.19 133 GLN A O 1
ATOM 1085 N N . CYS A 1 134 ? -3.573 11.811 4.862 1.00 94.56 134 CYS A N 1
ATOM 1086 C CA . CYS A 1 134 ? -2.200 11.325 4.939 1.00 94.56 134 CYS A CA 1
ATOM 1087 C C . CYS A 1 134 ? -2.181 9.827 5.243 1.00 94.56 134 CYS A C 1
ATOM 1089 O O . CYS A 1 134 ? -3.162 9.272 5.744 1.00 94.56 134 CYS A O 1
ATOM 1091 N N . GLY A 1 135 ? -1.039 9.191 4.980 1.00 95.12 135 GLY A N 1
ATOM 1092 C CA . GLY A 1 135 ? -0.755 7.877 5.548 1.00 95.12 135 GLY A CA 1
ATOM 1093 C C . GLY A 1 135 ? -0.647 7.939 7.070 1.00 95.12 135 GLY A C 1
ATOM 1094 O O . GLY A 1 135 ? -0.536 9.013 7.676 1.00 95.12 135 GLY A O 1
ATOM 1095 N N . SER A 1 136 ? -0.677 6.775 7.696 1.00 96.56 136 SER A N 1
ATOM 1096 C CA . SER A 1 136 ? -0.533 6.636 9.135 1.00 96.56 136 SER A CA 1
ATOM 1097 C C . SER A 1 136 ? 0.436 5.513 9.500 1.00 96.56 136 SER A C 1
ATOM 1099 O O . SER A 1 136 ? 0.942 4.768 8.663 1.00 96.56 136 SER A O 1
ATOM 1101 N N . GLN A 1 137 ? 0.751 5.448 10.784 1.00 96.88 137 GLN A N 1
ATOM 1102 C CA . GLN A 1 137 ? 1.578 4.424 11.409 1.00 96.88 137 GLN A CA 1
ATOM 1103 C C . GLN A 1 137 ? 0.942 4.028 12.742 1.00 96.88 137 GLN A C 1
ATOM 1105 O O . GLN A 1 137 ? 0.006 4.677 13.212 1.00 96.88 137 GLN A O 1
ATOM 1110 N N . LEU A 1 138 ? 1.454 2.982 13.378 1.00 97.62 138 LEU A N 1
ATOM 1111 C CA . LEU A 1 138 ? 1.014 2.563 14.705 1.00 97.62 138 LEU A CA 1
ATOM 1112 C C . LEU A 1 138 ? 2.004 3.039 15.766 1.00 97.62 138 LEU A C 1
ATOM 1114 O O . LEU A 1 138 ? 3.212 2.918 15.585 1.00 97.62 138 LEU A O 1
ATOM 1118 N N . ASN A 1 139 ? 1.504 3.550 16.888 1.00 96.75 139 ASN A N 1
ATOM 1119 C CA . ASN A 1 139 ? 2.304 3.967 18.031 1.00 96.75 139 ASN A CA 1
ATOM 1120 C C . ASN A 1 139 ? 1.858 3.258 19.313 1.00 96.75 139 ASN A C 1
ATOM 1122 O O . ASN A 1 139 ? 0.674 3.265 19.638 1.00 96.75 139 ASN A O 1
ATOM 1126 N N . ASN A 1 140 ? 2.800 2.690 20.064 1.00 96.50 140 ASN A N 1
ATOM 1127 C CA . ASN A 1 140 ? 2.526 2.037 21.350 1.00 96.50 140 ASN A CA 1
ATOM 1128 C C . ASN A 1 140 ? 3.413 2.565 22.496 1.00 96.50 140 ASN A C 1
ATOM 1130 O O . ASN A 1 140 ? 3.677 1.865 23.471 1.00 96.50 140 ASN A O 1
ATOM 1134 N N . ALA A 1 141 ? 3.874 3.818 22.400 1.00 94.44 141 ALA A N 1
ATOM 1135 C CA . ALA A 1 141 ? 4.791 4.412 23.377 1.00 94.44 141 ALA A CA 1
ATOM 1136 C C . ALA A 1 141 ? 4.170 4.555 24.776 1.00 94.44 141 ALA A C 1
ATOM 1138 O O . ALA A 1 141 ? 4.854 4.389 25.783 1.00 94.44 141 ALA A O 1
ATOM 1139 N N . ALA A 1 142 ? 2.874 4.876 24.838 1.00 93.88 142 ALA A N 1
ATOM 1140 C CA . ALA A 1 142 ? 2.155 5.065 26.098 1.00 93.88 142 ALA A CA 1
ATOM 1141 C C . ALA A 1 142 ? 1.815 3.737 26.797 1.00 93.88 142 ALA A C 1
ATOM 1143 O O . ALA A 1 142 ? 1.691 3.693 28.019 1.00 93.88 142 ALA A O 1
ATOM 1144 N N . ASN A 1 143 ? 1.637 2.665 26.023 1.00 94.56 143 ASN A N 1
ATOM 1145 C CA . ASN A 1 143 ? 1.311 1.331 26.509 1.00 94.56 143 ASN A CA 1
ATOM 1146 C C . ASN A 1 143 ? 1.731 0.312 25.444 1.00 94.56 143 ASN A C 1
ATOM 1148 O O . ASN A 1 143 ? 1.173 0.308 24.348 1.00 94.56 143 ASN A O 1
ATOM 1152 N N . SER A 1 144 ? 2.666 -0.579 25.783 1.00 94.00 144 SER A N 1
ATOM 1153 C CA . SER A 1 144 ? 3.221 -1.570 24.851 1.00 94.00 144 SER A CA 1
ATOM 1154 C C . SER A 1 144 ? 2.172 -2.520 24.263 1.00 94.00 144 SER A C 1
ATOM 1156 O O . SER A 1 144 ? 2.398 -3.081 23.194 1.00 94.00 144 SER A O 1
ATOM 1158 N N . SER A 1 145 ? 1.016 -2.669 24.920 1.00 96.12 145 SER A N 1
ATOM 1159 C CA . SER A 1 145 ? -0.103 -3.503 24.471 1.00 96.12 145 SER A CA 1
ATOM 1160 C C . SER A 1 145 ? -1.214 -2.737 23.738 1.00 96.12 145 SER A C 1
ATOM 1162 O O . SER A 1 145 ? -2.273 -3.305 23.469 1.00 96.12 145 SER A O 1
ATOM 1164 N N . ALA A 1 146 ? -1.028 -1.451 23.432 1.00 96.81 146 ALA A N 1
ATOM 1165 C CA . ALA A 1 146 ? -2.036 -0.623 22.773 1.00 96.81 146 ALA A CA 1
ATOM 1166 C C . ALA A 1 146 ? -1.421 0.168 21.614 1.00 96.81 146 ALA A C 1
ATOM 1168 O O . ALA A 1 146 ? -0.696 1.139 21.818 1.00 96.81 146 ALA A O 1
ATOM 1169 N N . TYR A 1 147 ? -1.732 -0.248 20.389 1.00 97.88 147 TYR A N 1
ATOM 1170 C CA . TYR A 1 147 ? -1.180 0.320 19.163 1.00 97.88 147 TYR A CA 1
ATOM 1171 C C . TYR A 1 147 ? -2.158 1.344 18.595 1.00 97.88 147 TYR A C 1
ATOM 1173 O O . TYR A 1 147 ? -3.124 0.997 17.915 1.00 97.88 147 TYR A O 1
ATOM 1181 N N . ARG A 1 148 ? -1.932 2.613 18.925 1.00 98.31 148 ARG A N 1
ATOM 1182 C CA . ARG A 1 148 ? -2.744 3.746 18.485 1.00 98.31 148 ARG A CA 1
ATOM 1183 C C . ARG A 1 148 ? -2.347 4.184 17.080 1.00 98.31 148 ARG A C 1
ATOM 1185 O O . ARG A 1 148 ? -1.162 4.264 16.770 1.00 98.31 148 ARG A O 1
ATOM 1192 N N . VAL A 1 149 ? -3.324 4.516 16.246 1.00 98.25 149 VAL A N 1
ATOM 1193 C CA . VAL A 1 149 ? -3.083 5.151 14.949 1.00 98.25 149 VAL A CA 1
ATOM 1194 C C . VAL A 1 149 ? -2.459 6.529 15.167 1.00 98.25 149 VAL A C 1
ATOM 1196 O O . VAL A 1 149 ? -3.001 7.372 15.880 1.00 98.25 149 VAL A O 1
ATOM 1199 N N . LEU A 1 150 ? -1.318 6.761 14.529 1.00 97.12 150 LEU A N 1
ATOM 1200 C CA . LEU A 1 150 ? -0.613 8.031 14.501 1.00 97.12 150 LEU A CA 1
ATOM 1201 C C . LEU A 1 150 ? -0.539 8.519 13.054 1.00 97.12 150 LEU A C 1
ATOM 1203 O O . LEU A 1 150 ? 0.044 7.862 12.193 1.00 97.12 150 LEU A O 1
ATOM 1207 N N . LEU A 1 151 ? -1.140 9.675 12.791 1.00 96.81 151 LEU A N 1
ATOM 1208 C CA . LEU A 1 151 ? -1.132 10.310 11.475 1.00 96.81 151 LEU A CA 1
ATOM 1209 C C . LEU A 1 151 ? 0.281 10.801 11.123 1.00 96.81 151 LEU A C 1
ATOM 1211 O O . LEU A 1 151 ? 1.012 11.268 12.000 1.00 96.81 151 LEU A O 1
ATOM 1215 N N . ALA A 1 152 ? 0.671 10.696 9.850 1.00 94.12 152 ALA A N 1
ATOM 1216 C CA . ALA A 1 152 ? 1.952 11.230 9.379 1.00 94.12 152 ALA A CA 1
ATOM 1217 C C . ALA A 1 152 ? 1.980 12.769 9.430 1.00 94.12 152 ALA A C 1
ATOM 1219 O O . ALA A 1 152 ? 2.989 13.363 9.818 1.00 94.12 152 ALA A O 1
ATOM 1220 N N . ASP A 1 153 ? 0.854 13.407 9.103 1.00 93.75 153 ASP A N 1
ATOM 1221 C CA . ASP A 1 153 ? 0.688 14.853 9.211 1.00 93.75 153 ASP A CA 1
ATOM 1222 C C . ASP A 1 153 ? 0.182 15.242 10.604 1.00 93.75 153 ASP A C 1
ATOM 1224 O O . ASP A 1 153 ? -0.755 14.653 11.137 1.00 93.75 153 ASP A O 1
ATOM 1228 N N . LYS A 1 154 ? 0.757 16.305 11.181 1.00 91.62 154 LYS A N 1
ATOM 1229 C CA . LYS A 1 154 ? 0.354 16.826 12.504 1.00 91.62 154 LYS A CA 1
ATOM 1230 C C . LYS A 1 154 ? -1.041 17.452 12.525 1.00 91.62 154 LYS A C 1
ATOM 1232 O O . LYS A 1 154 ? -1.596 17.666 13.598 1.00 91.62 154 LYS A O 1
ATOM 1237 N N . ALA A 1 155 ? -1.540 17.866 11.364 1.00 90.69 155 ALA A N 1
ATOM 1238 C CA . ALA A 1 155 ? -2.850 18.477 11.232 1.00 90.69 155 ALA A CA 1
ATOM 1239 C C . ALA A 1 155 ? -3.361 18.319 9.798 1.00 90.69 155 ALA A C 1
ATOM 1241 O O . ALA A 1 155 ? -2.753 18.856 8.870 1.00 90.69 155 ALA A O 1
ATOM 1242 N N . LEU A 1 156 ? -4.495 17.641 9.626 1.00 91.69 156 LEU A N 1
ATOM 1243 C CA . LEU A 1 156 ? -5.137 17.482 8.320 1.00 91.69 156 LEU A CA 1
ATOM 1244 C C . LEU A 1 156 ? -6.292 18.473 8.170 1.00 91.69 156 LEU A C 1
ATOM 1246 O O . LEU A 1 156 ? -7.193 18.451 9.007 1.00 91.69 156 LEU A O 1
ATOM 1250 N N . PRO A 1 157 ? -6.304 19.336 7.140 1.00 89.50 157 PRO A N 1
ATOM 1251 C CA . PRO A 1 157 ? -7.417 20.250 6.916 1.00 89.50 157 PRO A CA 1
ATOM 1252 C C . PRO A 1 157 ? -8.689 19.483 6.541 1.00 89.50 157 PRO A C 1
ATOM 1254 O O . PRO A 1 157 ? -8.674 18.622 5.662 1.00 89.50 157 PRO A O 1
ATOM 1257 N N . VAL A 1 158 ? -9.803 19.850 7.167 1.00 90.06 158 VAL A N 1
ATOM 1258 C CA . VAL A 1 158 ? -11.130 19.287 6.898 1.00 90.06 158 VAL A CA 1
ATOM 1259 C C . VAL A 1 158 ? -11.941 20.318 6.116 1.00 90.06 158 VAL A C 1
ATOM 1261 O O . VAL A 1 158 ? -11.942 21.501 6.446 1.00 90.06 158 VAL A O 1
ATOM 1264 N N . ARG A 1 159 ? -12.615 19.889 5.044 1.00 85.94 159 ARG A N 1
ATOM 1265 C CA . ARG A 1 159 ? -13.547 20.727 4.276 1.00 85.94 159 ARG A CA 1
ATOM 1266 C C . ARG A 1 159 ? -14.760 19.904 3.873 1.00 85.94 159 ARG A C 1
ATOM 1268 O O . ARG A 1 159 ? -14.594 18.817 3.328 1.00 85.94 159 ARG A O 1
ATOM 1275 N N . GLY A 1 160 ? -15.959 20.447 4.082 1.00 90.88 160 GLY A N 1
ATOM 1276 C CA . GLY A 1 160 ? -17.206 19.748 3.764 1.00 90.88 160 GLY A CA 1
ATOM 1277 C C . GLY A 1 160 ? -17.312 18.412 4.501 1.00 90.88 160 GLY A C 1
ATOM 1278 O O . GLY A 1 160 ? -16.907 18.310 5.657 1.00 90.88 160 GLY A O 1
ATOM 1279 N N . THR A 1 161 ? -17.849 17.389 3.838 1.00 92.62 161 THR A N 1
ATOM 1280 C CA . THR A 1 161 ? -17.850 16.022 4.372 1.00 92.62 161 THR A CA 1
ATOM 1281 C C . THR A 1 161 ? -16.467 15.405 4.241 1.00 92.62 161 THR A C 1
ATOM 1283 O O . THR A 1 161 ? -15.933 15.277 3.140 1.00 92.62 161 THR A O 1
ATOM 1286 N N . TRP A 1 162 ? -15.915 14.977 5.368 1.00 93.50 162 TRP A N 1
ATOM 1287 C CA . TRP A 1 162 ? -14.642 14.290 5.441 1.00 93.50 162 TRP A CA 1
ATOM 1288 C C . TRP A 1 162 ? -14.844 12.816 5.774 1.00 93.50 162 TRP A C 1
ATOM 1290 O O . TRP A 1 162 ? -15.733 12.434 6.539 1.00 93.50 162 TRP A O 1
ATOM 1300 N N . LEU A 1 163 ? -14.003 11.988 5.167 1.00 95.50 163 LEU A N 1
ATOM 1301 C CA . LEU A 1 163 ? -13.917 10.555 5.398 1.00 95.50 163 LEU A CA 1
ATOM 1302 C C . LEU A 1 163 ? -12.498 10.251 5.852 1.00 95.50 163 LEU A C 1
ATOM 1304 O O . LEU A 1 163 ? -11.565 10.803 5.272 1.00 95.50 163 LEU A O 1
ATOM 1308 N N . SER A 1 164 ? -12.318 9.362 6.825 1.00 97.06 164 SER A N 1
ATOM 1309 C CA . SER A 1 164 ? -10.988 8.805 7.078 1.00 97.06 164 SER A CA 1
ATOM 1310 C C . SER A 1 164 ? -10.619 7.800 5.987 1.00 97.06 164 SER A C 1
ATOM 1312 O O . SER A 1 164 ? -11.523 7.228 5.355 1.00 97.06 164 SER A O 1
ATOM 1314 N N . PRO A 1 165 ? -9.316 7.517 5.784 1.00 98.00 165 PRO A N 1
ATOM 1315 C CA . PRO A 1 165 ? -8.920 6.257 5.176 1.00 98.00 165 PRO A CA 1
ATOM 1316 C C . PRO A 1 165 ? -9.611 5.093 5.896 1.00 98.00 165 PRO A C 1
ATOM 1318 O O . PRO A 1 165 ? -9.975 5.189 7.078 1.00 98.00 165 PRO A O 1
ATOM 1321 N N . TRP A 1 166 ? -9.795 3.986 5.190 1.00 98.75 166 TRP A N 1
ATOM 1322 C CA . TRP A 1 166 ? -10.272 2.770 5.829 1.00 98.75 166 TRP A CA 1
ATOM 1323 C C . TRP A 1 166 ? -9.184 2.202 6.729 1.00 98.75 166 TRP A C 1
ATOM 1325 O O . TRP A 1 166 ? -8.025 2.104 6.335 1.00 98.75 166 TRP A O 1
ATOM 1335 N N . ARG 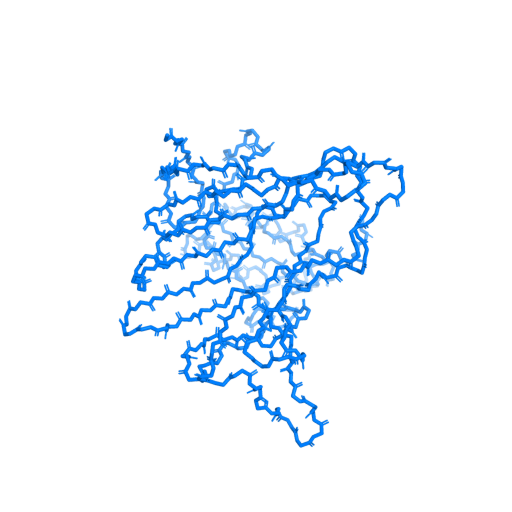A 1 167 ? -9.582 1.783 7.923 1.00 98.88 167 ARG A N 1
ATOM 1336 C CA . ARG A 1 167 ? -8.825 0.897 8.800 1.00 98.88 167 ARG A CA 1
ATOM 1337 C C . ARG A 1 167 ? -9.253 -0.522 8.476 1.00 98.88 167 ARG A C 1
ATOM 1339 O O . ARG A 1 167 ? -10.447 -0.817 8.501 1.00 98.88 167 ARG A O 1
ATOM 1346 N N . VAL A 1 168 ? -8.298 -1.363 8.100 1.00 98.94 168 VAL A N 1
ATOM 1347 C CA . VAL A 1 168 ? -8.556 -2.687 7.532 1.00 98.94 168 VAL A CA 1
ATOM 1348 C C . VAL A 1 168 ? -7.906 -3.749 8.404 1.00 98.94 168 VAL A C 1
ATOM 1350 O O . VAL A 1 168 ? -6.727 -3.664 8.739 1.00 98.94 168 VAL A O 1
ATOM 1353 N N . LEU A 1 169 ? -8.699 -4.756 8.751 1.00 98.88 169 LEU A N 1
ATOM 1354 C CA . LEU A 1 169 ? -8.296 -5.956 9.465 1.00 98.88 169 LEU A CA 1
ATOM 1355 C C . LEU A 1 169 ? -8.632 -7.140 8.561 1.00 98.88 169 LEU A C 1
ATOM 1357 O O . LEU A 1 169 ? -9.801 -7.506 8.456 1.00 98.88 169 LEU A O 1
ATOM 1361 N N . ILE A 1 170 ? -7.633 -7.717 7.896 1.00 98.88 170 ILE A N 1
ATOM 1362 C CA . ILE A 1 170 ? -7.804 -8.977 7.158 1.00 98.88 170 ILE A CA 1
ATOM 1363 C C . ILE A 1 170 ? -7.637 -10.110 8.165 1.00 98.88 170 ILE A C 1
ATOM 1365 O O . ILE A 1 170 ? -6.662 -10.105 8.914 1.00 98.88 170 ILE A O 1
ATOM 1369 N N . ILE A 1 171 ? -8.590 -11.033 8.237 1.00 98.81 171 ILE A N 1
ATOM 1370 C CA . ILE A 1 171 ? -8.689 -12.027 9.308 1.00 98.81 171 ILE A CA 1
ATOM 1371 C C . ILE A 1 171 ? -8.976 -13.394 8.698 1.00 98.81 171 ILE A C 1
ATOM 1373 O O . ILE A 1 171 ? -9.938 -13.544 7.950 1.00 98.81 171 ILE A O 1
ATOM 1377 N N . GLY A 1 172 ? -8.185 -14.400 9.063 1.00 98.56 172 GLY A N 1
ATOM 1378 C CA . GLY A 1 172 ? -8.410 -15.771 8.612 1.00 98.56 172 GLY A CA 1
ATOM 1379 C C . GLY A 1 172 ? -7.170 -16.643 8.735 1.00 98.56 172 GLY A C 1
ATOM 1380 O O . GLY A 1 172 ? -6.287 -16.386 9.551 1.00 98.56 172 GLY A O 1
ATOM 1381 N N . SER A 1 173 ? -7.105 -17.683 7.914 1.00 98.50 173 SER A N 1
ATOM 1382 C CA . SER A 1 173 ? -5.884 -18.455 7.698 1.00 98.50 173 SER A CA 1
ATOM 1383 C C . SER A 1 173 ? -4.829 -17.618 6.967 1.00 98.50 173 SER A C 1
ATOM 1385 O O . SER A 1 173 ? -5.126 -16.570 6.393 1.00 98.50 173 SER A O 1
ATOM 1387 N N . LEU A 1 174 ? -3.583 -18.098 6.914 1.00 98.06 174 LEU A N 1
ATOM 1388 C CA . LEU A 1 174 ? -2.540 -17.417 6.141 1.00 98.06 174 LEU A CA 1
ATOM 1389 C C . LEU A 1 174 ? -2.905 -17.295 4.648 1.00 98.06 174 LEU A C 1
ATOM 1391 O O . LEU A 1 174 ? -2.551 -16.301 4.017 1.00 98.06 174 LEU A O 1
ATOM 1395 N N . ALA A 1 175 ? -3.636 -18.271 4.098 1.00 97.69 175 ALA A N 1
ATOM 1396 C CA . ALA A 1 175 ? -4.128 -18.213 2.723 1.00 97.69 175 ALA A CA 1
ATOM 1397 C C . ALA A 1 175 ? -5.123 -17.058 2.537 1.00 97.69 175 ALA A C 1
ATOM 1399 O O . ALA A 1 175 ? -4.969 -16.284 1.597 1.00 97.69 175 ALA A O 1
ATOM 1400 N N . ASP A 1 176 ? -6.054 -16.868 3.478 1.00 98.00 176 ASP A N 1
ATOM 1401 C CA . ASP A 1 176 ? -7.007 -15.751 3.438 1.00 98.00 176 ASP A CA 1
ATOM 1402 C C . ASP A 1 176 ? -6.273 -14.402 3.456 1.00 98.00 176 ASP A C 1
ATOM 1404 O O . ASP A 1 176 ? -6.570 -13.525 2.647 1.00 98.00 176 ASP A O 1
ATOM 1408 N N . ILE A 1 177 ? -5.236 -14.254 4.295 1.00 98.38 177 ILE A N 1
ATOM 1409 C CA . ILE A 1 177 ? -4.405 -13.038 4.317 1.00 98.38 177 ILE A CA 1
ATOM 1410 C C . ILE A 1 177 ? -3.752 -12.782 2.949 1.00 98.38 177 ILE A C 1
ATOM 1412 O O . ILE A 1 177 ? -3.796 -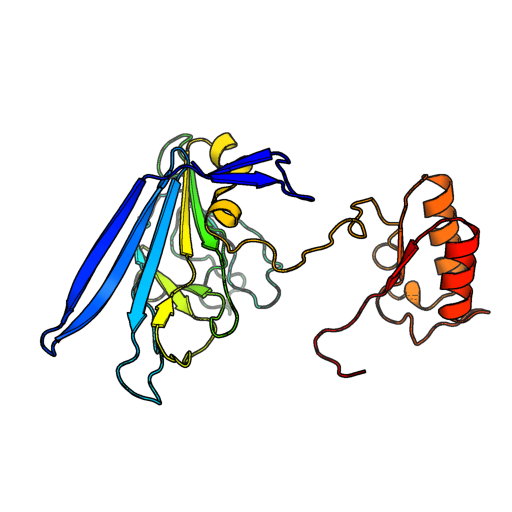11.665 2.424 1.00 98.38 177 ILE A O 1
ATOM 1416 N N . VAL A 1 178 ? -3.135 -13.811 2.360 1.00 97.50 178 VAL A N 1
ATOM 1417 C CA . VAL A 1 178 ? -2.407 -13.699 1.087 1.00 97.50 178 VAL A CA 1
ATOM 1418 C C . VAL A 1 178 ? -3.356 -13.431 -0.080 1.00 97.50 178 VAL A C 1
ATOM 1420 O O . VAL A 1 178 ? -3.038 -12.621 -0.955 1.00 97.50 178 VAL A O 1
ATOM 1423 N N . GLU A 1 179 ? -4.535 -14.043 -0.099 1.00 96.75 179 GLU A N 1
ATOM 1424 C CA . GLU A 1 179 ? -5.482 -13.979 -1.217 1.00 96.75 179 GLU A CA 1
ATOM 1425 C C . GLU A 1 179 ? -6.451 -12.786 -1.138 1.00 96.75 179 GLU A C 1
ATOM 1427 O O . GLU A 1 179 ? -6.933 -12.333 -2.178 1.00 96.75 179 GLU A O 1
ATOM 1432 N N . SER A 1 180 ? -6.659 -12.202 0.048 1.00 97.56 180 SER A N 1
ATOM 1433 C CA . SER A 1 180 ? -7.670 -11.159 0.301 1.00 97.56 180 SER A CA 1
ATOM 1434 C C . SER A 1 180 ? -7.553 -9.909 -0.576 1.00 97.56 180 SER A C 1
ATOM 1436 O O . SER A 1 180 ? -6.534 -9.217 -0.581 1.00 97.56 180 SER A O 1
ATOM 1438 N N . THR A 1 181 ? -8.620 -9.526 -1.270 1.00 97.38 181 THR A N 1
ATOM 1439 C CA . THR A 1 181 ? -8.677 -8.280 -2.056 1.00 97.38 181 THR A CA 1
ATOM 1440 C C . THR A 1 181 ? -9.137 -7.067 -1.247 1.00 97.38 181 THR A C 1
ATOM 1442 O O . THR A 1 181 ? -9.291 -5.987 -1.815 1.00 97.38 181 THR A O 1
ATOM 1445 N N . LEU A 1 182 ? -9.281 -7.199 0.078 1.00 97.75 182 LEU A N 1
ATOM 1446 C CA . LEU A 1 182 ? -10.026 -6.260 0.917 1.00 97.75 182 LEU A CA 1
ATOM 1447 C C . LEU A 1 182 ? -9.526 -4.807 0.850 1.00 97.75 182 LEU A C 1
ATOM 1449 O O . LEU A 1 182 ? -10.330 -3.879 0.851 1.00 97.75 182 LEU A O 1
ATOM 1453 N N . VAL A 1 183 ? -8.210 -4.591 0.731 1.00 97.88 183 VAL A N 1
ATOM 1454 C CA . VAL A 1 183 ? -7.618 -3.248 0.545 1.00 97.88 183 VAL A CA 1
ATOM 1455 C C . VAL A 1 183 ? -8.144 -2.577 -0.729 1.00 97.88 183 VAL A C 1
ATOM 1457 O O . VAL A 1 183 ? -8.440 -1.380 -0.734 1.00 97.88 183 VAL A O 1
ATOM 1460 N N . THR A 1 184 ? -8.292 -3.340 -1.810 1.00 96.81 184 THR A N 1
ATOM 1461 C CA . THR A 1 184 ? -8.849 -2.854 -3.075 1.00 96.81 184 THR A CA 1
ATOM 1462 C C . THR A 1 184 ? -10.372 -2.750 -3.009 1.00 96.81 184 THR A C 1
ATOM 1464 O O . THR A 1 184 ? -10.910 -1.744 -3.459 1.00 96.81 184 THR A O 1
ATOM 1467 N N . ASP A 1 185 ? -11.056 -3.712 -2.382 1.00 97.19 185 ASP A N 1
ATOM 1468 C CA . ASP A 1 185 ? -12.527 -3.766 -2.290 1.00 97.19 185 ASP A CA 1
ATOM 1469 C C . ASP A 1 185 ? -13.146 -2.537 -1.597 1.00 97.19 185 ASP A C 1
ATOM 1471 O O . ASP A 1 185 ? -14.279 -2.145 -1.883 1.00 97.19 185 ASP A O 1
ATOM 1475 N N . VAL A 1 186 ? -12.411 -1.901 -0.680 1.00 97.81 186 VAL A N 1
ATOM 1476 C CA . VAL A 1 186 ? -12.858 -0.677 0.013 1.00 97.81 186 VAL A CA 1
ATOM 1477 C C . VAL A 1 186 ? -12.337 0.620 -0.618 1.00 97.81 186 VAL A C 1
ATOM 1479 O O . VAL A 1 186 ? -12.667 1.714 -0.144 1.00 97.81 186 VAL A O 1
ATOM 1482 N N . SER A 1 187 ? -11.527 0.527 -1.671 1.00 96.81 187 SER A N 1
ATOM 1483 C CA . SER A 1 187 ? -10.926 1.681 -2.345 1.00 96.81 187 SER A CA 1
ATOM 1484 C C . SER A 1 187 ? -11.793 2.226 -3.480 1.00 96.81 187 SER A C 1
ATOM 1486 O O . SER A 1 187 ? -12.666 1.539 -4.000 1.00 96.81 187 SER A O 1
ATOM 1488 N N . GLU A 1 188 ? -11.593 3.499 -3.843 1.00 94.25 188 GLU A N 1
ATOM 1489 C CA . GLU A 1 188 ? -12.312 4.090 -4.977 1.00 94.25 188 GLU A CA 1
ATOM 1490 C C . GLU A 1 188 ? -11.987 3.375 -6.291 1.00 94.25 188 GLU A C 1
ATOM 1492 O O . GLU A 1 188 ? -10.853 2.955 -6.534 1.00 94.25 188 GLU A O 1
ATOM 1497 N N . GLN A 1 189 ? -12.981 3.316 -7.177 1.00 92.50 189 GLN A N 1
ATOM 1498 C CA . GLN A 1 189 ? -12.789 2.849 -8.542 1.00 92.50 189 GLN A CA 1
ATOM 1499 C C . GLN A 1 189 ? -11.726 3.690 -9.269 1.00 92.50 189 GLN A C 1
ATOM 1501 O O . GLN A 1 189 ? -11.558 4.888 -9.017 1.00 92.50 189 GLN A O 1
ATOM 1506 N N . SER A 1 190 ? -11.035 3.059 -10.224 1.00 92.12 190 SER A N 1
ATOM 1507 C CA . SER A 1 190 ? -10.118 3.743 -11.137 1.00 92.12 190 SER A CA 1
ATOM 1508 C C . SER A 1 190 ? -10.756 4.996 -11.744 1.00 92.12 190 SER A C 1
ATOM 1510 O O . SER A 1 190 ? -11.832 4.942 -12.335 1.00 92.12 190 SER A O 1
ATOM 1512 N N . LYS A 1 191 ? -10.033 6.117 -11.658 1.00 92.75 191 LYS A N 1
ATOM 1513 C CA . LYS A 1 191 ? -10.365 7.375 -12.350 1.00 92.75 191 LYS A CA 1
ATOM 1514 C C . LYS A 1 191 ? -9.801 7.423 -13.776 1.00 92.75 191 LYS A C 1
ATOM 1516 O O . LYS A 1 191 ? -10.032 8.389 -14.496 1.00 92.75 191 LYS A O 1
ATOM 1521 N N . VAL A 1 192 ? -9.050 6.397 -14.182 1.00 93.38 192 VAL A N 1
ATOM 1522 C CA . VAL A 1 192 ? -8.506 6.236 -15.535 1.00 93.38 192 VAL A CA 1
ATOM 1523 C C . VAL A 1 192 ? -9.496 5.411 -16.352 1.00 93.38 192 VAL A C 1
ATOM 1525 O O . VAL A 1 192 ? -9.693 4.231 -16.061 1.00 93.38 192 VAL A O 1
ATOM 1528 N N . ALA A 1 193 ? -10.126 6.046 -17.344 1.00 92.25 193 ALA A N 1
ATOM 1529 C CA . ALA A 1 193 ? -11.167 5.429 -18.166 1.00 92.25 193 ALA A CA 1
ATOM 1530 C C . ALA A 1 193 ? -10.601 4.467 -19.225 1.00 92.25 193 ALA A C 1
ATOM 1532 O O . ALA A 1 193 ? -11.079 3.343 -19.343 1.00 92.25 193 ALA A O 1
ATOM 1533 N N . ASP A 1 194 ? -9.577 4.895 -19.973 1.00 94.19 194 ASP A N 1
ATOM 1534 C CA . ASP A 1 194 ? -8.866 4.034 -20.921 1.00 94.19 194 ASP A CA 1
ATOM 1535 C C . ASP A 1 194 ? -7.608 3.464 -20.273 1.00 94.19 194 ASP A C 1
ATOM 1537 O O . ASP A 1 194 ? -6.680 4.190 -19.906 1.00 94.19 194 ASP A O 1
ATOM 1541 N N . THR A 1 195 ? -7.592 2.147 -20.141 1.00 93.81 195 THR A N 1
ATOM 1542 C CA . THR A 1 195 ? -6.500 1.394 -19.539 1.00 93.81 195 THR A CA 1
ATOM 1543 C C . THR A 1 195 ? -5.815 0.446 -20.522 1.00 93.81 195 THR A C 1
ATOM 1545 O O . THR A 1 195 ? -4.920 -0.295 -20.121 1.00 93.81 195 THR A O 1
ATOM 1548 N N . GLY A 1 196 ? -6.164 0.492 -21.816 1.00 94.19 196 GLY A N 1
ATOM 1549 C CA . GLY A 1 196 ? -5.586 -0.381 -22.845 1.00 94.19 196 GLY A CA 1
ATOM 1550 C C . GLY A 1 196 ? -4.086 -0.166 -23.076 1.00 94.19 196 GLY A C 1
ATOM 1551 O O . GLY A 1 196 ? -3.399 -1.046 -23.593 1.00 94.19 196 GLY A O 1
ATOM 1552 N N . TRP A 1 197 ? -3.555 0.984 -22.655 1.00 93.56 197 TRP A N 1
ATOM 1553 C CA . TRP A 1 197 ? -2.124 1.291 -22.690 1.00 93.56 197 TRP A CA 1
ATOM 1554 C C . TRP A 1 197 ? -1.333 0.659 -21.530 1.00 93.56 197 TRP A C 1
ATOM 1556 O O . TRP A 1 197 ? -0.103 0.584 -21.603 1.00 93.56 197 TRP A O 1
ATOM 1566 N N . ILE A 1 198 ? -2.007 0.187 -20.474 1.00 94.31 198 ILE A N 1
ATOM 1567 C CA . ILE A 1 198 ? -1.379 -0.430 -19.300 1.00 94.31 198 ILE A CA 1
ATOM 1568 C C . ILE A 1 198 ? -1.096 -1.901 -19.611 1.00 94.31 198 ILE A C 1
ATOM 1570 O O . ILE A 1 198 ? -2.002 -2.728 -19.662 1.00 94.31 198 ILE A O 1
ATOM 1574 N N . SER A 1 199 ? 0.180 -2.242 -19.783 1.00 93.81 199 SER A N 1
ATOM 1575 C CA . SER A 1 199 ? 0.611 -3.610 -20.087 1.00 93.81 199 SER A CA 1
ATOM 1576 C C . SER A 1 199 ? 1.682 -4.064 -19.094 1.00 93.81 199 SER A C 1
ATOM 1578 O O . SER A 1 199 ? 2.829 -3.640 -19.209 1.00 93.81 199 SER A O 1
ATOM 1580 N N . PRO A 1 200 ? 1.364 -4.930 -18.124 1.00 94.81 200 PRO A N 1
ATOM 1581 C CA . PRO A 1 200 ? 2.357 -5.468 -17.195 1.00 94.81 200 PRO A CA 1
ATOM 1582 C C . PRO A 1 200 ? 3.390 -6.335 -17.921 1.00 94.81 200 PRO A C 1
ATOM 1584 O O . PRO A 1 200 ? 3.082 -6.952 -18.940 1.00 94.81 200 PRO A O 1
ATOM 1587 N N . GLY A 1 201 ? 4.612 -6.408 -17.400 1.00 95.31 201 GLY A N 1
ATOM 1588 C CA . GLY A 1 201 ? 5.638 -7.280 -17.964 1.00 95.31 201 GLY A CA 1
ATOM 1589 C C . GLY A 1 201 ? 6.991 -7.158 -17.265 1.00 95.31 201 GLY A C 1
ATOM 1590 O O . GLY A 1 201 ? 7.204 -6.210 -16.508 1.00 95.31 201 GLY A O 1
ATOM 1591 N N . PRO A 1 202 ? 7.899 -8.118 -17.503 1.00 97.00 202 PRO A N 1
ATOM 1592 C CA . PRO A 1 202 ? 9.257 -8.079 -16.973 1.00 97.00 202 PRO A CA 1
ATOM 1593 C C . PRO A 1 202 ? 10.081 -6.953 -17.605 1.00 97.00 202 PRO A C 1
ATOM 1595 O O . PRO A 1 202 ? 9.790 -6.489 -18.711 1.00 97.00 202 PRO A O 1
ATOM 1598 N N . VAL A 1 203 ? 11.132 -6.542 -16.895 1.00 97.38 203 VAL A N 1
ATOM 1599 C CA . VAL A 1 203 ? 12.021 -5.451 -17.297 1.00 97.38 203 VAL A CA 1
ATOM 1600 C C . VAL A 1 203 ? 13.485 -5.855 -17.159 1.00 97.38 203 VAL A C 1
ATOM 1602 O O . VAL A 1 203 ? 13.891 -6.418 -16.143 1.00 97.38 203 VAL A O 1
ATOM 1605 N N . ALA A 1 204 ? 14.299 -5.527 -18.161 1.00 97.56 204 ALA A N 1
ATOM 1606 C CA . ALA A 1 204 ? 15.749 -5.565 -18.016 1.00 97.56 204 ALA A CA 1
ATOM 1607 C C . ALA A 1 204 ? 16.213 -4.335 -17.215 1.00 97.56 204 ALA A C 1
ATOM 1609 O O . ALA A 1 204 ? 16.093 -3.200 -17.689 1.00 97.56 204 ALA A O 1
ATOM 1610 N N . TRP A 1 205 ? 16.731 -4.553 -16.001 1.00 96.62 205 TRP A N 1
ATOM 1611 C CA . TRP A 1 205 ? 17.108 -3.480 -15.075 1.00 96.62 205 TRP A CA 1
ATOM 1612 C C . TRP A 1 205 ? 18.625 -3.372 -14.895 1.00 96.62 205 TRP A C 1
ATOM 1614 O O . TRP A 1 205 ? 19.266 -4.218 -14.273 1.00 96.62 205 TRP A O 1
ATOM 1624 N N . ILE A 1 206 ? 19.196 -2.304 -15.454 1.00 92.81 206 ILE A N 1
ATOM 1625 C CA . ILE A 1 206 ? 20.646 -2.076 -15.499 1.00 92.81 206 ILE A CA 1
ATOM 1626 C C . ILE A 1 206 ? 21.247 -1.673 -14.147 1.00 92.81 206 ILE A C 1
ATOM 1628 O O . ILE A 1 206 ? 22.347 -2.107 -13.810 1.00 92.81 206 ILE A O 1
ATOM 1632 N N . TYR A 1 207 ? 20.534 -0.859 -13.366 1.00 92.31 207 TYR A N 1
ATOM 1633 C CA . TYR A 1 207 ? 21.097 -0.179 -12.196 1.00 92.31 207 TYR A CA 1
ATOM 1634 C C . TYR A 1 207 ? 21.443 -1.132 -11.052 1.00 92.31 207 TYR A C 1
ATOM 1636 O O . TYR A 1 207 ? 22.456 -0.951 -10.381 1.00 92.31 207 TYR A O 1
ATOM 1644 N N . TRP A 1 208 ? 20.635 -2.179 -10.868 1.00 90.19 208 TRP A N 1
ATOM 1645 C CA . TRP A 1 208 ? 20.874 -3.188 -9.838 1.00 90.19 208 TRP A CA 1
ATOM 1646 C C . TRP A 1 208 ? 22.182 -3.959 -10.059 1.00 90.19 208 TRP A C 1
ATOM 1648 O O . TRP A 1 208 ? 22.915 -4.235 -9.114 1.00 90.19 208 TRP A O 1
ATOM 1658 N N . ALA A 1 209 ? 22.499 -4.282 -11.314 1.00 90.75 209 ALA A N 1
ATOM 1659 C CA . ALA A 1 209 ? 23.720 -5.003 -11.669 1.00 90.75 209 ALA A CA 1
ATOM 1660 C C . ALA A 1 209 ? 24.937 -4.077 -11.811 1.00 90.75 209 ALA A C 1
ATOM 1662 O O . ALA A 1 209 ? 26.060 -4.462 -11.491 1.00 90.75 209 ALA A O 1
ATOM 1663 N N . TYR A 1 210 ? 24.710 -2.852 -12.286 1.00 91.69 210 TYR A N 1
ATOM 1664 C CA . TYR A 1 210 ? 25.734 -1.837 -12.482 1.00 91.69 210 TYR A CA 1
ATOM 1665 C C . TYR A 1 210 ? 25.262 -0.532 -11.857 1.00 91.69 210 TYR A C 1
ATOM 1667 O O . TYR A 1 210 ? 24.526 0.235 -12.478 1.00 91.69 210 TYR A O 1
ATOM 1675 N N . ASN A 1 211 ? 25.719 -0.247 -10.639 1.00 89.12 211 ASN A N 1
ATOM 1676 C CA . ASN A 1 211 ? 25.410 1.017 -9.982 1.00 89.12 211 ASN A CA 1
ATOM 1677 C C . ASN A 1 211 ? 25.915 2.194 -10.850 1.00 89.12 211 ASN A C 1
ATOM 1679 O O . ASN A 1 211 ? 27.098 2.257 -11.190 1.00 89.12 211 ASN A O 1
ATOM 1683 N N . ASN A 1 212 ? 25.019 3.120 -11.213 1.00 89.50 212 ASN A N 1
ATOM 1684 C CA . ASN A 1 212 ? 25.206 4.189 -12.215 1.00 89.50 212 ASN A CA 1
ATOM 1685 C C . ASN A 1 212 ? 25.352 3.734 -13.683 1.00 89.50 212 ASN A C 1
ATOM 1687 O O . ASN A 1 212 ? 25.688 4.550 -14.539 1.00 89.50 212 ASN A O 1
ATOM 1691 N N . GLY A 1 213 ? 25.077 2.470 -14.011 1.00 93.12 213 GLY A N 1
ATOM 1692 C CA . GLY A 1 213 ? 25.183 1.933 -15.374 1.00 93.12 213 GLY A CA 1
ATOM 1693 C C . GLY A 1 213 ? 24.223 2.581 -16.375 1.00 93.12 213 GLY A C 1
ATOM 1694 O O . GLY A 1 213 ? 24.504 2.601 -17.569 1.00 93.12 213 GLY A O 1
ATOM 1695 N N . SER A 1 214 ? 23.134 3.184 -15.895 1.00 95.31 214 SER A N 1
ATOM 1696 C CA . SER A 1 214 ? 22.147 3.915 -16.700 1.00 95.31 214 SER A CA 1
ATOM 1697 C C . SER A 1 214 ? 22.727 5.098 -17.483 1.00 95.31 214 SER A C 1
ATOM 1699 O O . SER A 1 214 ? 22.109 5.537 -18.451 1.00 95.31 214 SER A O 1
ATOM 1701 N N . ASN A 1 215 ? 23.898 5.616 -17.088 1.00 95.75 215 ASN A N 1
ATOM 1702 C CA . ASN A 1 215 ? 24.578 6.683 -17.819 1.00 95.75 215 ASN A CA 1
ATOM 1703 C C . ASN A 1 215 ? 25.572 6.173 -18.874 1.00 95.75 215 ASN A C 1
ATOM 1705 O O . ASN A 1 215 ? 26.167 6.981 -19.574 1.00 95.75 215 ASN A O 1
ATOM 1709 N N . ASP A 1 216 ? 25.768 4.864 -19.028 1.00 97.69 216 ASP A N 1
ATOM 1710 C CA . ASP A 1 216 ? 26.649 4.301 -20.051 1.00 97.69 216 ASP A CA 1
ATOM 1711 C C . ASP A 1 216 ? 25.828 3.745 -21.217 1.00 97.69 216 ASP A C 1
ATOM 1713 O O . ASP A 1 216 ? 25.210 2.683 -21.115 1.00 97.69 216 ASP A O 1
ATOM 1717 N N . TYR A 1 217 ? 25.851 4.445 -22.353 1.00 97.94 217 TYR A N 1
ATOM 1718 C CA . TYR A 1 217 ? 25.090 4.065 -23.539 1.00 97.94 217 TYR A CA 1
ATOM 1719 C C . TYR A 1 217 ? 25.388 2.633 -24.015 1.00 97.94 217 TYR A C 1
ATOM 1721 O O . TYR A 1 217 ? 24.469 1.914 -24.409 1.00 97.94 217 TYR A O 1
ATOM 1729 N N . GLN A 1 218 ? 26.640 2.166 -23.940 1.00 97.88 218 GLN A N 1
ATOM 1730 C CA . GLN A 1 218 ? 26.981 0.815 -24.396 1.00 97.88 218 GLN A CA 1
ATOM 1731 C C . GLN A 1 218 ? 26.434 -0.259 -23.457 1.00 97.88 218 GLN A C 1
ATOM 1733 O O . GLN A 1 218 ? 26.011 -1.318 -23.922 1.00 97.88 218 GLN A O 1
ATOM 1738 N N . ILE A 1 219 ? 26.413 -0.009 -22.145 1.00 97.19 219 ILE A N 1
ATOM 1739 C CA . ILE A 1 219 ? 25.805 -0.946 -21.190 1.00 97.19 219 ILE A CA 1
ATOM 1740 C C . ILE A 1 219 ? 24.280 -0.925 -21.342 1.00 97.19 219 ILE A C 1
ATOM 1742 O O . ILE A 1 219 ? 23.664 -1.989 -21.386 1.00 97.19 219 ILE A O 1
ATOM 1746 N N . VAL A 1 220 ? 23.672 0.250 -21.525 1.00 98.06 220 VAL A N 1
ATOM 1747 C CA . VAL A 1 220 ? 22.231 0.373 -21.803 1.00 98.06 220 VAL A CA 1
ATOM 1748 C C . VAL A 1 220 ? 21.839 -0.437 -23.039 1.00 98.06 220 VAL A C 1
ATOM 1750 O O . VAL A 1 220 ? 20.885 -1.212 -22.974 1.00 98.06 220 VAL A O 1
ATOM 1753 N N . LYS A 1 221 ? 22.609 -0.357 -24.134 1.00 98.25 221 LYS A N 1
ATOM 1754 C CA . LYS A 1 221 ? 22.382 -1.195 -25.322 1.00 98.25 221 LYS A CA 1
ATOM 1755 C C . LYS A 1 221 ? 22.417 -2.688 -25.008 1.00 98.25 221 LYS A C 1
ATOM 1757 O O . LYS A 1 221 ? 21.525 -3.400 -25.451 1.00 98.25 221 LYS A O 1
ATOM 1762 N N . LYS A 1 222 ? 23.380 -3.154 -24.205 1.00 98.00 222 LYS A N 1
ATOM 1763 C CA . LYS A 1 222 ? 23.449 -4.569 -23.794 1.00 98.00 222 LYS A CA 1
ATOM 1764 C C . LYS A 1 222 ? 22.203 -5.012 -23.026 1.00 98.00 222 LYS A C 1
ATOM 1766 O O . LYS A 1 222 ? 21.746 -6.129 -23.225 1.00 98.00 222 LYS A O 1
ATOM 1771 N N . TYR A 1 223 ? 21.630 -4.153 -22.183 1.00 98.12 223 TYR A N 1
ATOM 1772 C CA . TYR A 1 223 ? 20.391 -4.466 -21.457 1.00 98.12 223 TYR A CA 1
ATOM 1773 C C . TYR A 1 223 ? 19.143 -4.405 -22.345 1.00 98.12 223 TYR A C 1
ATOM 1775 O O . TYR A 1 223 ? 18.203 -5.165 -22.126 1.00 98.12 223 TYR A O 1
ATOM 1783 N N . ILE A 1 224 ? 19.136 -3.549 -23.369 1.00 98.62 224 ILE A N 1
ATOM 1784 C CA . ILE A 1 224 ? 18.105 -3.569 -24.417 1.00 98.62 224 ILE A CA 1
ATOM 1785 C C . ILE A 1 224 ? 18.201 -4.866 -25.231 1.00 98.62 224 ILE A C 1
ATOM 1787 O O . ILE A 1 224 ? 17.184 -5.496 -25.510 1.00 98.62 224 ILE A O 1
ATOM 1791 N N . ASP A 1 225 ? 19.416 -5.288 -25.583 1.00 98.62 225 ASP A N 1
ATOM 1792 C CA . ASP A 1 225 ? 19.657 -6.548 -26.286 1.00 98.62 225 ASP A CA 1
ATOM 1793 C C . ASP A 1 225 ? 19.242 -7.751 -25.429 1.00 98.62 225 ASP A C 1
ATOM 1795 O O . ASP A 1 225 ? 18.563 -8.637 -25.939 1.00 98.62 225 ASP A O 1
ATOM 1799 N N . LEU A 1 226 ? 19.541 -7.731 -24.125 1.00 98.19 226 LEU A N 1
ATOM 1800 C CA . LEU A 1 226 ? 19.058 -8.728 -23.166 1.00 98.19 226 LEU A CA 1
ATOM 1801 C C . LEU A 1 226 ? 17.526 -8.781 -23.127 1.00 98.19 226 LEU A C 1
ATOM 1803 O O . LEU A 1 226 ? 16.956 -9.866 -23.156 1.00 98.19 226 LEU A O 1
ATOM 1807 N N . ALA A 1 227 ? 16.845 -7.630 -23.078 1.00 98.50 227 ALA A N 1
ATOM 1808 C CA . ALA A 1 227 ? 15.383 -7.599 -23.106 1.00 98.50 227 ALA A CA 1
ATOM 1809 C C . ALA A 1 227 ? 14.833 -8.246 -24.388 1.00 98.50 227 ALA A C 1
ATOM 1811 O O . ALA A 1 227 ? 13.905 -9.048 -24.317 1.00 98.50 227 ALA A O 1
ATOM 1812 N N . ALA A 1 228 ? 15.443 -7.957 -25.542 1.00 98.50 228 ALA A N 1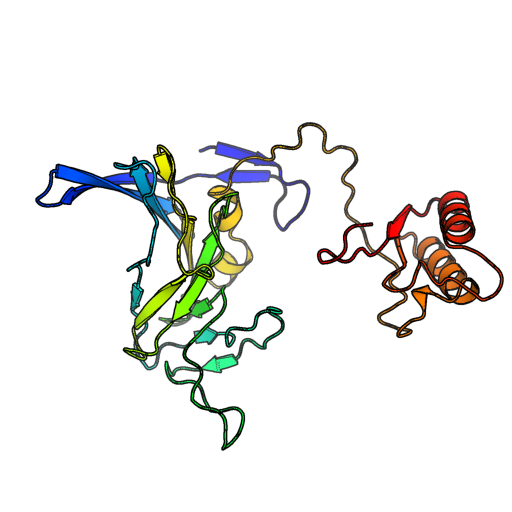
ATOM 1813 C CA . ALA A 1 228 ? 15.061 -8.561 -26.815 1.00 98.50 228 ALA A CA 1
ATOM 1814 C C . ALA A 1 228 ? 15.317 -10.079 -26.850 1.00 98.50 228 ALA A C 1
ATOM 1816 O O . ALA A 1 228 ? 14.442 -10.830 -27.270 1.00 98.50 228 ALA A O 1
ATOM 1817 N N . GLU A 1 229 ? 16.474 -10.542 -26.370 1.00 98.50 229 GLU A N 1
ATOM 1818 C CA . GLU A 1 229 ? 16.818 -11.970 -26.298 1.00 98.50 229 GLU A CA 1
ATOM 1819 C C . GLU A 1 229 ? 15.860 -12.745 -25.382 1.00 98.50 229 GLU A C 1
ATOM 1821 O O . GLU A 1 229 ? 15.394 -13.832 -25.726 1.00 98.50 229 GLU A O 1
ATOM 1826 N N . MET A 1 230 ? 15.501 -12.153 -24.242 1.00 98.25 230 MET A N 1
ATOM 1827 C CA . MET A 1 230 ? 14.587 -12.746 -23.264 1.00 98.25 230 MET A CA 1
ATOM 1828 C C . MET A 1 230 ? 13.104 -12.608 -23.644 1.00 98.25 230 MET A C 1
ATOM 1830 O O . MET A 1 230 ? 12.242 -13.104 -22.916 1.00 98.25 230 MET A O 1
ATOM 1834 N N . ASN A 1 231 ? 12.787 -11.950 -24.765 1.00 97.62 231 ASN A N 1
ATOM 1835 C CA . ASN A 1 231 ? 11.426 -11.572 -25.163 1.00 97.62 231 ASN A CA 1
ATOM 1836 C C . ASN A 1 231 ? 10.680 -10.773 -24.075 1.00 97.62 231 ASN A C 1
ATOM 1838 O O . ASN A 1 231 ? 9.478 -10.946 -23.858 1.00 97.62 231 ASN A O 1
ATOM 1842 N N . TRP A 1 232 ? 11.392 -9.906 -23.357 1.00 98.44 232 TRP A N 1
ATOM 1843 C CA . TRP A 1 232 ? 10.808 -9.007 -22.368 1.00 98.44 232 TRP A CA 1
ATOM 1844 C C . TRP A 1 232 ? 10.334 -7.708 -23.022 1.00 98.44 232 TRP A C 1
ATOM 1846 O O . TRP A 1 232 ? 11.037 -7.154 -23.860 1.00 98.44 232 TRP A O 1
ATOM 1856 N N . PRO A 1 233 ? 9.166 -7.170 -22.631 1.00 98.00 233 PRO A N 1
ATOM 1857 C CA . PRO A 1 233 ? 8.605 -5.984 -23.273 1.00 98.00 233 PRO A CA 1
ATOM 1858 C C . PRO A 1 233 ? 9.308 -4.676 -22.886 1.00 98.00 233 PRO A C 1
ATOM 1860 O O . PRO A 1 233 ? 9.120 -3.673 -23.581 1.00 98.00 233 PRO A O 1
ATOM 1863 N N . TYR A 1 234 ? 10.089 -4.663 -21.794 1.00 98.50 234 TYR A N 1
ATOM 1864 C CA . TYR A 1 234 ? 10.623 -3.435 -21.203 1.00 98.50 234 TYR A CA 1
ATOM 1865 C C . TYR A 1 234 ? 12.128 -3.461 -20.917 1.00 98.50 234 TYR A C 1
ATOM 1867 O O . TYR A 1 234 ? 12.693 -4.473 -20.498 1.00 98.50 234 TYR A O 1
ATOM 1875 N N . ASN A 1 235 ? 12.747 -2.282 -21.010 1.00 98.12 235 ASN A N 1
ATOM 1876 C CA . ASN A 1 235 ? 13.999 -1.950 -20.328 1.00 98.12 235 ASN A CA 1
ATOM 1877 C C . ASN A 1 235 ? 13.787 -0.741 -19.399 1.00 98.12 235 ASN A C 1
ATOM 1879 O O . ASN A 1 235 ? 13.006 0.153 -19.723 1.00 98.12 235 ASN A O 1
ATOM 1883 N N . LEU A 1 236 ? 14.492 -0.693 -18.265 1.00 97.88 236 LEU A N 1
ATOM 1884 C CA . LEU A 1 236 ? 14.501 0.462 -17.358 1.00 97.88 236 LEU A CA 1
ATOM 1885 C C . LEU A 1 236 ? 15.864 1.150 -17.425 1.00 97.88 236 LEU A C 1
ATOM 1887 O O . LEU A 1 236 ? 16.879 0.549 -17.066 1.00 97.88 236 LEU A O 1
ATOM 1891 N N . ILE A 1 237 ? 15.876 2.409 -17.867 1.00 97.12 237 ILE A N 1
ATOM 1892 C CA . ILE A 1 237 ? 17.038 3.293 -17.734 1.00 97.12 237 ILE A CA 1
ATOM 1893 C C . ILE A 1 237 ? 16.820 4.119 -16.466 1.00 97.12 237 ILE A C 1
ATOM 1895 O O . ILE A 1 237 ? 15.967 5.007 -16.407 1.00 97.12 237 ILE A O 1
ATOM 1899 N N . ASP A 1 238 ? 17.557 3.748 -15.426 1.00 95.69 238 ASP A N 1
ATOM 1900 C CA . ASP A 1 238 ? 17.378 4.281 -14.079 1.00 95.69 238 ASP A CA 1
ATOM 1901 C C . ASP A 1 238 ? 18.077 5.646 -13.894 1.00 95.69 238 ASP A C 1
ATOM 1903 O O . ASP A 1 238 ? 18.454 6.307 -14.866 1.00 95.69 238 ASP A O 1
ATOM 1907 N N . TRP A 1 239 ? 18.279 6.063 -12.644 1.00 93.94 239 TRP A N 1
ATOM 1908 C CA . TRP A 1 239 ? 18.972 7.283 -12.254 1.00 93.94 239 TRP A CA 1
ATOM 1909 C C . TRP A 1 239 ? 20.253 7.544 -13.068 1.00 93.94 239 TRP A C 1
ATOM 1911 O O . TRP A 1 239 ? 21.042 6.631 -13.324 1.00 93.94 239 TRP A O 1
ATOM 1921 N N . LYS A 1 240 ? 20.455 8.819 -13.440 1.00 93.31 240 LYS A N 1
ATOM 1922 C CA . LYS A 1 240 ? 21.506 9.363 -14.330 1.00 93.31 240 LYS A CA 1
ATOM 1923 C C . LYS A 1 240 ? 21.346 9.116 -15.830 1.00 93.31 240 LYS A C 1
ATOM 1925 O O . LYS A 1 240 ? 22.284 9.364 -16.588 1.00 93.31 240 LYS A O 1
ATOM 1930 N N . TRP A 1 241 ? 20.168 8.717 -16.302 1.00 93.44 241 TRP A N 1
ATOM 1931 C CA . TRP A 1 241 ? 19.880 8.673 -17.743 1.00 93.44 241 TRP A CA 1
ATOM 1932 C C . TRP A 1 241 ? 20.125 10.021 -18.455 1.00 93.44 241 TRP A C 1
ATOM 1934 O O . TRP A 1 241 ? 20.488 10.045 -19.628 1.00 93.44 241 TRP A O 1
ATOM 1944 N N . ASN A 1 242 ? 19.969 11.146 -17.751 1.00 91.25 242 ASN A N 1
ATOM 1945 C CA . ASN A 1 242 ? 20.189 12.506 -18.258 1.00 91.25 242 ASN A CA 1
ATOM 1946 C C . ASN A 1 242 ? 21.678 12.895 -18.355 1.00 91.25 242 ASN A C 1
ATOM 1948 O O . ASN A 1 242 ? 22.008 13.927 -18.931 1.00 91.25 242 ASN A O 1
ATOM 1952 N N . GLU A 1 243 ? 22.574 12.073 -17.811 1.00 94.12 243 GLU A N 1
ATOM 1953 C CA . GLU A 1 243 ? 24.032 12.240 -17.859 1.00 94.12 243 GLU A CA 1
ATOM 1954 C C . GLU A 1 243 ? 24.676 11.210 -18.804 1.00 94.12 243 GLU A C 1
ATOM 1956 O O . GLU A 1 243 ? 25.833 10.821 -18.623 1.00 94.12 243 GLU A O 1
ATOM 1961 N N . MET A 1 244 ? 23.907 10.703 -19.777 1.00 95.44 244 MET A N 1
ATOM 1962 C CA . MET A 1 244 ? 24.350 9.614 -20.641 1.00 95.44 244 MET A CA 1
ATOM 1963 C C . MET A 1 244 ? 25.636 9.963 -21.401 1.00 95.44 244 MET A C 1
ATOM 1965 O O . MET A 1 244 ? 25.797 11.048 -21.958 1.00 95.44 244 MET A O 1
ATOM 1969 N N . ARG A 1 245 ? 26.557 9.003 -21.416 1.00 95.69 245 ARG A N 1
ATOM 1970 C CA . ARG A 1 245 ? 27.891 9.063 -22.010 1.00 95.69 245 ARG A CA 1
ATOM 1971 C C . ARG A 1 245 ? 28.189 7.771 -22.771 1.00 95.69 245 ARG A C 1
ATOM 1973 O O . ARG A 1 245 ? 27.355 6.878 -22.877 1.00 95.69 245 ARG A O 1
ATOM 1980 N N . ASN A 1 246 ? 29.424 7.657 -23.257 1.00 95.88 246 ASN A N 1
ATOM 1981 C CA . ASN A 1 246 ? 29.944 6.484 -23.966 1.00 95.88 246 ASN A CA 1
ATOM 1982 C C . ASN A 1 246 ? 29.302 6.242 -25.350 1.00 95.88 246 ASN A C 1
ATOM 1984 O O . ASN A 1 246 ? 28.959 5.122 -25.733 1.00 95.88 246 ASN A O 1
ATOM 1988 N N . GLY A 1 247 ? 29.175 7.323 -26.126 1.00 94.31 247 GLY A N 1
ATOM 1989 C CA . GLY A 1 247 ? 28.876 7.246 -27.560 1.00 94.31 247 GLY A CA 1
ATOM 1990 C C . GLY A 1 247 ? 27.394 7.284 -27.934 1.00 94.31 247 GLY A C 1
ATOM 1991 O O . GLY A 1 247 ? 27.050 6.808 -29.012 1.00 94.31 247 GLY A O 1
ATOM 1992 N N . GLY A 1 248 ? 26.533 7.822 -27.068 1.00 95.00 248 GLY A N 1
ATOM 1993 C CA . GLY A 1 248 ? 25.123 8.058 -27.371 1.00 95.00 248 GLY A CA 1
ATOM 1994 C C . GLY A 1 248 ? 24.421 8.869 -26.288 1.00 95.00 248 GLY A C 1
ATOM 1995 O O . GLY A 1 248 ? 24.961 9.093 -25.204 1.00 95.00 248 GLY A O 1
ATOM 1996 N N . THR A 1 249 ? 23.219 9.318 -26.618 1.00 96.75 249 THR A N 1
ATOM 1997 C CA . THR A 1 249 ? 22.288 10.038 -25.749 1.00 96.75 249 THR A CA 1
ATOM 1998 C C . THR A 1 249 ? 21.133 9.130 -25.328 1.00 96.75 249 THR A C 1
ATOM 2000 O O . THR A 1 249 ? 20.903 8.071 -25.917 1.00 96.75 249 THR A O 1
ATOM 2003 N N . VAL A 1 250 ? 20.339 9.561 -24.342 1.00 96.31 250 VAL A N 1
ATOM 2004 C CA . VAL A 1 250 ? 19.123 8.827 -23.947 1.00 96.31 250 VAL A CA 1
ATOM 2005 C C . VAL A 1 250 ? 18.145 8.658 -25.115 1.00 96.31 250 VAL A C 1
ATOM 2007 O O . VAL A 1 250 ? 17.511 7.613 -25.233 1.00 96.31 250 VAL A O 1
ATOM 2010 N N . ASN A 1 251 ? 18.073 9.635 -26.026 1.00 97.31 251 ASN A N 1
ATOM 2011 C CA . ASN A 1 251 ? 17.230 9.541 -27.216 1.00 97.31 251 ASN A CA 1
ATOM 2012 C C . ASN A 1 251 ? 17.719 8.438 -28.159 1.00 97.31 251 ASN A C 1
ATOM 2014 O O . ASN A 1 251 ? 16.899 7.679 -28.671 1.00 97.31 251 ASN A O 1
ATOM 2018 N N . ASP A 1 252 ? 19.037 8.298 -28.331 1.00 98.06 252 ASP A N 1
ATOM 2019 C CA . ASP A 1 252 ? 19.618 7.212 -29.128 1.00 98.06 252 ASP A CA 1
ATOM 2020 C C . ASP A 1 252 ? 19.300 5.845 -28.504 1.00 98.06 252 ASP A C 1
ATOM 2022 O O . ASP A 1 252 ? 18.941 4.904 -29.209 1.00 98.06 252 ASP A O 1
ATOM 2026 N N . ALA A 1 253 ? 19.358 5.737 -27.171 1.00 98.06 253 ALA A N 1
ATOM 2027 C CA . ALA A 1 253 ? 18.995 4.514 -26.455 1.00 98.06 253 ALA A CA 1
ATOM 2028 C C . ALA A 1 253 ? 17.509 4.153 -26.613 1.00 98.06 253 ALA A C 1
ATOM 2030 O O . ALA A 1 253 ? 17.188 2.997 -26.891 1.00 98.06 253 ALA A O 1
ATOM 2031 N N . VAL A 1 254 ? 16.605 5.130 -26.485 1.00 98.25 254 VAL A N 1
ATOM 2032 C CA . VAL A 1 254 ? 15.159 4.928 -26.677 1.00 98.25 254 VAL A CA 1
ATOM 2033 C C . VAL A 1 254 ? 14.851 4.522 -28.120 1.00 98.25 254 VAL A C 1
ATOM 2035 O O . VAL A 1 254 ? 14.064 3.604 -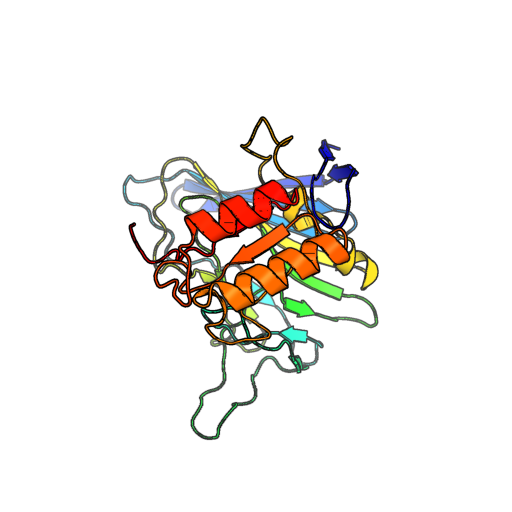28.346 1.00 98.25 254 VAL A O 1
ATOM 2038 N N . GLN A 1 255 ? 15.497 5.147 -29.108 1.00 98.56 255 GLN A N 1
ATOM 2039 C CA . GLN A 1 255 ? 15.349 4.764 -30.515 1.00 98.56 255 GLN A CA 1
ATOM 2040 C C . GLN A 1 255 ? 15.877 3.348 -30.779 1.00 98.56 255 GLN A C 1
ATOM 2042 O O . GLN A 1 255 ? 15.225 2.571 -31.478 1.00 98.56 255 GLN A O 1
ATOM 2047 N N . TYR A 1 256 ? 17.016 2.982 -30.184 1.00 98.62 256 TYR A N 1
ATOM 2048 C CA . TYR A 1 256 ? 17.578 1.633 -30.282 1.00 98.62 256 TYR A CA 1
ATOM 2049 C C . TYR A 1 256 ? 16.647 0.572 -29.674 1.00 98.62 256 TYR A C 1
ATOM 2051 O O . TYR A 1 256 ? 16.445 -0.483 -30.276 1.00 98.62 256 TYR A O 1
ATOM 2059 N N . ALA A 1 257 ? 16.034 0.862 -28.520 1.00 98.50 257 ALA A N 1
ATOM 2060 C CA . ALA A 1 257 ? 15.022 0.005 -27.904 1.00 98.50 257 ALA A CA 1
ATOM 2061 C C . ALA A 1 257 ? 13.785 -0.151 -28.799 1.00 98.50 257 ALA A C 1
ATOM 2063 O O . ALA A 1 257 ? 13.369 -1.275 -29.088 1.00 98.50 257 ALA A O 1
ATOM 2064 N N . ALA A 1 258 ? 13.253 0.960 -29.318 1.00 98.50 258 ALA A N 1
ATOM 2065 C CA . ALA A 1 258 ? 12.082 0.957 -30.188 1.00 98.50 258 ALA A CA 1
ATOM 2066 C C . ALA A 1 258 ? 12.311 0.150 -31.477 1.00 98.50 258 ALA A C 1
ATOM 2068 O O . ALA A 1 258 ? 11.440 -0.619 -31.882 1.00 98.50 258 ALA A O 1
ATOM 2069 N N . ALA A 1 259 ? 13.501 0.249 -32.082 1.00 98.56 259 ALA A N 1
ATOM 2070 C CA . ALA A 1 259 ? 13.879 -0.540 -33.258 1.00 98.56 259 ALA A CA 1
ATOM 2071 C C . ALA A 1 259 ? 13.885 -2.061 -33.002 1.00 98.56 259 ALA A C 1
ATOM 2073 O O . ALA A 1 259 ? 13.812 -2.847 -33.944 1.00 98.56 259 ALA A O 1
ATOM 2074 N N . LYS A 1 260 ? 13.948 -2.479 -31.732 1.00 98.44 260 LYS A N 1
ATOM 2075 C CA . LYS A 1 260 ? 13.877 -3.876 -31.280 1.00 98.44 260 LYS A CA 1
ATOM 2076 C C . LYS A 1 260 ? 12.513 -4.259 -30.704 1.00 98.44 260 LYS A C 1
ATOM 2078 O O . LYS A 1 260 ? 12.365 -5.356 -30.180 1.00 98.44 260 LYS A O 1
ATOM 2083 N N . GLY A 1 261 ? 11.523 -3.369 -30.785 1.00 97.94 261 GLY A N 1
ATOM 2084 C CA . GLY A 1 261 ? 10.199 -3.588 -30.202 1.00 97.94 261 GLY A CA 1
ATOM 2085 C C . GLY A 1 261 ? 10.169 -3.513 -28.671 1.00 97.94 261 GLY A C 1
ATOM 2086 O O . GLY A 1 261 ? 9.196 -3.962 -28.069 1.00 97.94 261 GLY A O 1
ATOM 2087 N N . ILE A 1 262 ? 11.202 -2.946 -28.040 1.00 98.56 262 ILE A N 1
ATOM 2088 C CA . ILE A 1 262 ? 11.311 -2.803 -26.584 1.00 98.56 262 ILE A CA 1
ATOM 2089 C C . ILE A 1 262 ? 10.834 -1.412 -26.168 1.00 98.56 262 ILE A C 1
ATOM 2091 O O . ILE A 1 262 ? 11.246 -0.401 -26.739 1.00 98.56 262 ILE A O 1
ATOM 2095 N N . LYS A 1 263 ? 9.974 -1.350 -25.149 1.00 98.25 263 LYS A N 1
ATOM 2096 C CA . LYS A 1 263 ? 9.492 -0.092 -24.570 1.00 98.25 263 LYS A CA 1
ATOM 2097 C C . LYS A 1 263 ? 10.405 0.336 -23.421 1.00 98.25 263 LYS A C 1
ATOM 2099 O O . LYS A 1 263 ? 10.643 -0.427 -22.488 1.00 98.25 263 LYS A O 1
ATOM 2104 N N . THR A 1 264 ? 10.884 1.573 -23.453 1.00 97.88 264 THR A N 1
ATOM 2105 C CA . THR A 1 264 ? 11.750 2.105 -22.395 1.00 97.88 264 THR A CA 1
ATOM 2106 C C . THR A 1 264 ? 10.948 2.764 -21.278 1.00 97.88 264 THR A C 1
ATOM 2108 O O . THR A 1 264 ? 10.104 3.620 -21.531 1.00 97.88 264 THR A O 1
ATOM 2111 N N . LEU A 1 265 ? 11.261 2.391 -20.036 1.00 97.81 265 LEU A N 1
ATOM 2112 C CA . LEU A 1 265 ? 10.861 3.093 -18.820 1.00 97.81 265 LEU A CA 1
ATOM 2113 C C . LEU A 1 265 ? 12.029 3.975 -18.360 1.00 97.81 265 LEU A C 1
ATOM 2115 O O . LEU A 1 265 ? 13.173 3.516 -18.329 1.00 97.81 265 LEU A O 1
ATOM 2119 N N . LEU A 1 266 ? 11.746 5.230 -18.008 1.00 95.81 266 LEU A N 1
ATOM 2120 C CA . LEU A 1 266 ? 12.736 6.163 -17.464 1.00 95.81 266 LEU A CA 1
ATOM 2121 C C . LEU A 1 266 ? 12.438 6.442 -15.996 1.00 95.81 266 LEU A C 1
ATOM 2123 O O . LEU A 1 266 ? 11.296 6.719 -15.628 1.00 95.81 266 LEU A O 1
ATOM 2127 N N . TRP A 1 267 ? 13.475 6.392 -15.167 1.00 95.12 267 TRP A N 1
ATOM 2128 C CA . TRP A 1 267 ? 13.362 6.770 -13.764 1.00 95.12 267 TRP A CA 1
ATOM 2129 C C . TRP A 1 267 ? 13.199 8.283 -13.606 1.00 95.12 267 TRP A C 1
ATOM 2131 O O . TRP A 1 267 ? 13.848 9.071 -14.298 1.00 95.12 267 TRP A O 1
ATOM 2141 N N . TYR A 1 268 ? 12.365 8.696 -12.656 1.00 91.38 268 TYR A N 1
ATOM 2142 C CA . TYR A 1 268 ? 12.137 10.102 -12.349 1.00 91.38 268 TYR A CA 1
ATOM 2143 C C . TYR A 1 268 ? 12.066 10.319 -10.837 1.00 91.38 268 TYR A C 1
ATOM 2145 O O . TYR A 1 268 ? 11.422 9.549 -10.124 1.00 91.38 268 TYR A O 1
ATOM 2153 N N . ASN A 1 269 ? 12.710 11.381 -10.349 1.00 89.94 269 ASN A N 1
ATOM 2154 C CA . ASN A 1 269 ? 12.698 11.729 -8.932 1.00 89.94 269 ASN A CA 1
ATOM 2155 C C . ASN A 1 269 ? 11.471 12.590 -8.608 1.00 89.94 269 ASN A C 1
ATOM 2157 O O . ASN A 1 269 ? 11.303 13.683 -9.148 1.00 89.94 269 ASN A O 1
ATOM 2161 N N . SER A 1 270 ? 10.641 12.132 -7.674 1.00 87.81 270 SER A N 1
ATOM 2162 C CA . SER A 1 270 ? 9.455 12.868 -7.219 1.00 87.81 270 SER A CA 1
ATOM 2163 C C . SER A 1 270 ? 9.775 14.200 -6.525 1.00 87.81 270 SER A C 1
ATOM 2165 O O . SER A 1 270 ? 8.901 15.056 -6.435 1.00 87.81 270 SER A O 1
ATOM 2167 N N . SER A 1 271 ? 11.014 14.403 -6.063 1.00 83.25 271 SER A N 1
ATOM 2168 C CA . SER A 1 271 ? 11.455 15.620 -5.359 1.00 83.25 271 SER A CA 1
ATOM 2169 C C . SER A 1 271 ? 11.930 16.743 -6.285 1.00 83.25 271 SER A C 1
ATOM 2171 O O . SER A 1 271 ? 12.331 17.804 -5.811 1.00 83.25 271 SER A O 1
ATOM 2173 N N . THR A 1 272 ? 11.937 16.525 -7.599 1.00 72.81 272 THR A N 1
ATOM 2174 C CA . THR A 1 272 ? 12.498 17.471 -8.570 1.00 72.81 272 THR A CA 1
ATOM 2175 C C . THR A 1 272 ? 11.440 17.954 -9.556 1.00 72.81 272 THR A C 1
ATOM 2177 O O . THR A 1 272 ? 10.749 17.147 -10.177 1.00 72.81 272 THR A O 1
ATOM 2180 N N . SER A 1 273 ? 11.340 19.273 -9.726 1.00 55.84 273 SER A N 1
ATOM 2181 C CA . SER A 1 273 ? 10.627 19.909 -10.836 1.00 55.84 273 SER A CA 1
ATOM 2182 C C . SER A 1 273 ? 11.553 19.955 -12.054 1.00 55.84 273 SER A C 1
ATOM 2184 O O . SER A 1 273 ? 12.546 20.683 -12.009 1.00 55.84 273 SER A O 1
ATOM 2186 N N . TRP A 1 274 ? 11.258 19.180 -13.096 1.00 49.38 274 TRP A N 1
ATOM 2187 C CA . TRP A 1 274 ? 11.939 19.246 -14.392 1.00 49.38 274 TRP A CA 1
ATOM 2188 C C . TRP A 1 274 ? 11.027 19.894 -15.429 1.00 49.38 274 TRP A C 1
ATOM 2190 O O . TRP A 1 274 ? 9.799 19.653 -15.354 1.00 49.38 274 TRP A O 1
#

Radius of gyration: 23.38 Å; chains: 1; bounding box: 55×48×60 Å

Sequence (274 aa):
VEEYTMITGKKRLCSNHAFERIYSFENPKGETMDLIVRAYNDGVAFRYRFSSIAEQEKIAEEATTYPIAEGIKRWSQPSRIDYEGFYTLTQSGISEPETLQQRSNSHWSYPMLLEPADSIFVLITEANIQRGQCGSQLNNAANSSAYRVLLADKALPVRGTWLSPWRVLIIGSLADIVESTLVTDVSEQSKVADTGWISPGPVAWIYWAYNNGSNDYQIVKKYIDLAAEMNWPYNLIDWKWNEMRNGGTVNDAVQYAAAKGIKTLLWYNSSTSW

Foldseek 3Di:
DDWDADPDDDDGIDDQDWDWDWDWDADPVRFIKIWIWTDDPFWIKIKIKGFDPDQFDKDQFDFDKDFADQQWWKFWFQDDPVPPGGGDTDRWLWADAPDPPDDTGFKTADFMWTDRDVQKIKTKDWAAQDPQAAGWIWGQPVHSRMTGTGGPDSIGGGHGMDMHTMTIIGIDGPVSVRNPPVRVSPYDDDPDPDCVPPDDWDEQEQCVVPPVCLQELVSLLVSLVVCLVVVTQEYESEPCLCNHDHPDHNVVSCVSSVVSNHHYDYYDDPVDDD

pLDDT: mean 93.89, std 7.54, range [49.38, 98.94]

Secondary structure (DSSP, 8-state):
-EEEE-SSSS-SEEEE--EEEEEEEE-TTS-EEEEEEEEETTEEEEEEEEE-SSTT-EE-----EEE--TT-EEEE-B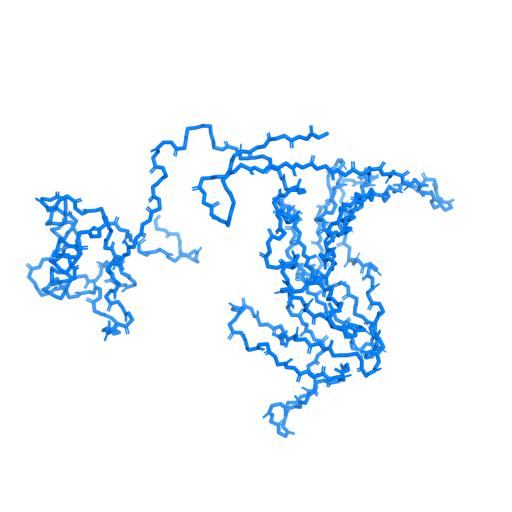--TT-----EEES-SSPPPSSTTSPPP-EEPSPEEEEEETTEEEEEEEE---BTB--EEEE-SS-TTEEEEEESSS-EE--SEEEPPEEEEEEESHHHHHH--HHHHTSPPPS-S--TT-----EEEHHHHSTTGGGBHHHHHHHHHHHHHTT-SEEEE-TTGGG-BSS--HHHHHHHHHHTTPEEEE---TT---